Protein AF-A0A3C1B8T2-F1 (afdb_monomer_lite)

pLDDT: mean 84.57, std 9.64, range [40.22, 97.19]

Structure (mmCIF, N/CA/C/O backbone):
data_AF-A0A3C1B8T2-F1
#
_entry.id   AF-A0A3C1B8T2-F1
#
loop_
_atom_site.group_PDB
_atom_site.id
_atom_site.type_symbol
_atom_site.label_atom_id
_atom_site.label_alt_id
_atom_site.label_comp_id
_atom_site.label_asym_id
_atom_site.label_entity_id
_atom_site.label_seq_id
_atom_site.pdbx_PDB_ins_code
_atom_site.Cartn_x
_atom_site.Cartn_y
_atom_site.Cartn_z
_atom_site.occupancy
_atom_site.B_iso_or_equiv
_atom_site.auth_seq_id
_atom_site.auth_comp_id
_atom_site.auth_asym_id
_atom_site.auth_atom_id
_atom_site.pdbx_PDB_model_num
ATOM 1 N N . MET A 1 1 ? -3.813 0.424 -5.948 1.00 72.50 1 MET A N 1
ATOM 2 C CA . MET A 1 1 ? -4.641 0.139 -7.143 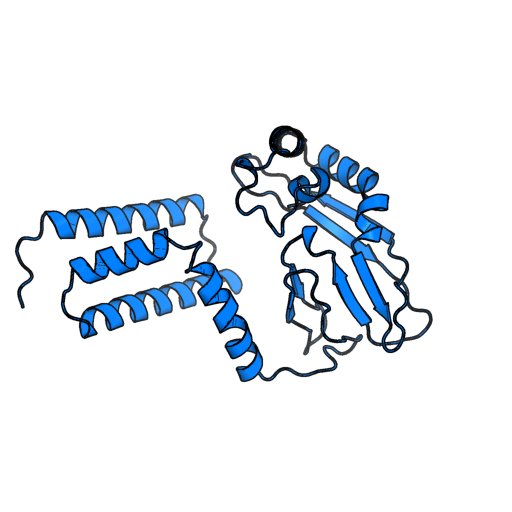1.00 72.50 1 MET A CA 1
ATOM 3 C C . MET A 1 1 ? -3.971 0.760 -8.343 1.00 72.50 1 MET A C 1
ATOM 5 O O . MET A 1 1 ? -3.485 1.875 -8.208 1.00 72.50 1 MET A O 1
ATOM 9 N N . ALA A 1 2 ? -3.903 0.065 -9.476 1.00 87.44 2 ALA A N 1
ATOM 10 C CA . ALA A 1 2 ? -3.283 0.639 -10.672 1.00 87.44 2 ALA A CA 1
ATOM 11 C C . ALA A 1 2 ? -4.172 1.736 -11.279 1.00 87.44 2 ALA A C 1
ATOM 13 O O . ALA A 1 2 ? -3.673 2.743 -11.754 1.00 87.44 2 ALA A O 1
ATOM 14 N N . GLU A 1 3 ? -5.487 1.576 -11.188 1.00 93.12 3 GLU A N 1
ATOM 15 C CA . GLU A 1 3 ? -6.507 2.447 -11.765 1.00 93.12 3 GLU A CA 1
ATOM 16 C C . GLU A 1 3 ? -6.396 3.884 -11.266 1.00 93.12 3 GLU A C 1
ATOM 18 O O . GLU A 1 3 ? -6.395 4.799 -12.075 1.00 93.12 3 GLU A O 1
ATOM 23 N N . ALA A 1 4 ? -6.231 4.092 -9.956 1.00 92.12 4 ALA A N 1
ATOM 24 C CA . ALA A 1 4 ? -6.080 5.435 -9.397 1.00 92.12 4 ALA A CA 1
ATOM 25 C C . ALA A 1 4 ? -4.794 6.123 -9.883 1.00 92.12 4 ALA A C 1
ATOM 27 O O . ALA A 1 4 ? -4.812 7.301 -10.225 1.00 92.12 4 ALA A O 1
ATOM 28 N N . VAL A 1 5 ? -3.698 5.363 -9.990 1.00 92.69 5 VAL A N 1
ATOM 29 C CA . VAL A 1 5 ? -2.422 5.863 -10.522 1.00 92.69 5 VAL A CA 1
ATOM 30 C C . VAL A 1 5 ? -2.547 6.218 -12.005 1.00 92.69 5 VAL A C 1
ATOM 32 O O . VAL A 1 5 ? -2.060 7.264 -12.422 1.00 92.69 5 VAL A O 1
ATOM 35 N N . LEU A 1 6 ? -3.223 5.378 -12.795 1.00 93.94 6 LEU A N 1
ATOM 36 C CA . LEU A 1 6 ? -3.462 5.606 -14.225 1.00 93.94 6 LEU A CA 1
ATOM 37 C C . LEU A 1 6 ? -4.440 6.760 -14.479 1.00 93.94 6 LEU A C 1
ATOM 39 O O . LEU A 1 6 ? -4.281 7.480 -15.458 1.00 93.94 6 LEU A O 1
ATOM 43 N N . ALA A 1 7 ? -5.429 6.945 -13.603 1.00 94.38 7 ALA A N 1
ATOM 44 C CA . ALA A 1 7 ? -6.332 8.092 -13.621 1.00 94.38 7 ALA A CA 1
ATOM 45 C C . ALA A 1 7 ? -5.640 9.392 -13.177 1.00 94.38 7 ALA A C 1
ATOM 47 O O . ALA A 1 7 ? -6.241 10.464 -13.287 1.00 94.38 7 ALA A O 1
ATOM 48 N N . GLU A 1 8 ? -4.389 9.305 -12.708 1.00 92.81 8 GLU A N 1
ATOM 49 C CA . GLU A 1 8 ? -3.603 10.416 -12.167 1.00 92.81 8 GLU A CA 1
ATOM 50 C C . GLU A 1 8 ? -4.306 11.083 -10.976 1.00 92.81 8 GLU A C 1
ATOM 52 O O . GLU A 1 8 ? -4.333 12.304 -10.846 1.00 92.81 8 GLU A O 1
ATOM 57 N N . ILE A 1 9 ? -4.925 10.268 -10.119 1.00 92.62 9 ILE A N 1
ATOM 58 C CA . ILE A 1 9 ? -5.473 10.721 -8.841 1.00 92.62 9 ILE A CA 1
ATOM 59 C C . ILE A 1 9 ? -4.311 10.921 -7.870 1.00 92.62 9 ILE A C 1
ATOM 61 O O . ILE A 1 9 ? -3.505 10.008 -7.686 1.00 92.62 9 ILE A O 1
ATOM 65 N N . ASP A 1 10 ? -4.255 12.086 -7.226 1.00 91.50 10 ASP A N 1
ATOM 66 C CA . ASP A 1 10 ? -3.332 12.332 -6.121 1.00 91.50 10 ASP A CA 1
ATOM 67 C C . ASP A 1 10 ? -3.790 11.551 -4.881 1.00 91.50 10 ASP A C 1
ATOM 69 O O . ASP A 1 10 ? -4.781 11.890 -4.224 1.00 91.50 10 ASP A O 1
ATOM 73 N N . LEU A 1 11 ? -3.069 10.473 -4.579 1.00 89.38 11 LEU A N 1
ATOM 74 C CA . LEU A 1 11 ? -3.344 9.570 -3.465 1.00 89.38 11 LEU A CA 1
ATOM 75 C C . LEU A 1 11 ? -2.782 10.070 -2.126 1.00 89.38 11 LEU A C 1
ATOM 77 O O . LEU A 1 11 ? -3.005 9.416 -1.106 1.00 89.38 11 LEU A O 1
ATOM 81 N N . SER A 1 12 ? -2.071 11.201 -2.107 1.00 86.19 12 SER A N 1
ATOM 82 C CA . SER A 1 12 ? -1.690 11.871 -0.859 1.00 86.19 12 SER A CA 1
ATOM 83 C C . SER A 1 12 ? -2.862 12.657 -0.262 1.00 86.19 12 SER A C 1
ATOM 85 O O . SER A 1 12 ? -3.039 12.679 0.956 1.00 86.19 12 SER A O 1
ATOM 87 N N . GLU A 1 13 ? -3.725 13.217 -1.115 1.00 83.88 13 GLU A N 1
ATOM 88 C CA . GLU A 1 13 ? -4.881 14.021 -0.701 1.00 83.88 13 GLU A CA 1
ATOM 89 C C . GLU A 1 13 ? -6.209 13.248 -0.782 1.00 83.88 13 GLU A C 1
ATOM 91 O O . GLU A 1 13 ? -7.140 13.505 -0.014 1.00 83.88 13 GLU A O 1
ATOM 96 N N . THR A 1 14 ? -6.308 12.261 -1.678 1.00 82.38 14 THR A N 1
ATOM 97 C CA . THR A 1 14 ? -7.557 11.528 -1.930 1.00 82.38 14 THR A CA 1
ATOM 98 C C . THR A 1 14 ? -7.666 10.285 -1.048 1.00 82.38 14 THR A C 1
ATOM 100 O O . THR A 1 14 ? -6.908 9.330 -1.204 1.00 82.38 14 THR A O 1
ATOM 103 N N . THR A 1 15 ? -8.650 10.263 -0.140 1.00 77.19 15 THR A N 1
ATOM 104 C CA . THR A 1 15 ? -8.943 9.078 0.696 1.00 77.19 15 THR A CA 1
ATOM 105 C C . THR A 1 15 ? -10.024 8.181 0.084 1.00 77.19 15 THR A C 1
ATOM 107 O O . THR A 1 15 ? -9.921 6.961 0.196 1.00 77.19 15 THR A O 1
ATOM 110 N N . ASP A 1 16 ? -11.017 8.762 -0.598 1.00 83.19 16 ASP A N 1
ATOM 111 C CA . ASP A 1 16 ? -12.030 8.033 -1.366 1.00 83.19 16 ASP A CA 1
ATOM 112 C C . ASP A 1 16 ? -11.940 8.424 -2.847 1.00 83.19 16 ASP A C 1
ATOM 114 O O . ASP A 1 16 ? -12.125 9.582 -3.221 1.00 83.19 16 ASP A O 1
ATOM 118 N N . THR A 1 17 ? -11.649 7.448 -3.709 1.00 82.94 17 THR A N 1
ATOM 119 C CA . THR A 1 17 ? -11.556 7.662 -5.159 1.00 82.94 17 THR A CA 1
ATOM 120 C C . THR A 1 17 ? -12.881 8.093 -5.786 1.00 82.94 17 THR A C 1
ATOM 122 O O . THR A 1 17 ? -12.856 8.733 -6.835 1.00 82.94 17 THR A O 1
ATOM 125 N N . ASN A 1 18 ? -14.019 7.799 -5.146 1.00 84.62 18 ASN A N 1
ATOM 126 C CA . ASN A 1 18 ? -15.344 8.214 -5.610 1.00 84.62 18 ASN A CA 1
ATOM 127 C C . ASN A 1 18 ? -15.567 9.730 -5.485 1.00 84.62 18 ASN A C 1
ATOM 129 O O . ASN A 1 18 ? -16.387 10.294 -6.206 1.00 84.62 18 ASN A O 1
ATOM 133 N N . GLU A 1 19 ? -14.835 10.399 -4.591 1.00 86.75 19 GLU A N 1
ATOM 134 C CA . GLU A 1 19 ? -14.911 11.852 -4.388 1.00 86.75 19 GLU A CA 1
ATOM 135 C C . GLU A 1 19 ? -13.918 12.623 -5.275 1.00 86.75 19 GLU A C 1
ATOM 137 O O . GLU A 1 19 ? -13.890 13.855 -5.278 1.00 86.75 19 GLU A O 1
ATOM 142 N N . SER A 1 20 ? -13.093 11.912 -6.049 1.00 89.75 20 SER A N 1
ATOM 143 C CA . SER A 1 20 ? -12.084 12.527 -6.904 1.00 89.75 20 SER A CA 1
ATOM 144 C C . SER A 1 20 ? -12.704 13.244 -8.105 1.00 89.75 20 SER A C 1
ATOM 146 O O . SER A 1 20 ? -13.594 12.727 -8.777 1.00 89.75 20 SER A O 1
ATOM 148 N N . ALA A 1 21 ? -12.117 14.378 -8.499 1.00 90.94 21 ALA A N 1
ATOM 149 C CA . ALA A 1 21 ? -12.427 15.039 -9.771 1.00 90.94 21 ALA A CA 1
ATOM 150 C C . ALA A 1 21 ? -12.162 14.149 -11.008 1.00 90.94 21 ALA A C 1
ATOM 152 O O . ALA A 1 21 ? -12.606 14.469 -12.109 1.00 90.94 21 ALA A O 1
ATOM 153 N N . ARG A 1 22 ? -11.426 13.042 -10.840 1.00 92.56 22 ARG A N 1
ATOM 154 C CA . ARG A 1 22 ? -11.072 12.079 -11.893 1.00 92.56 22 ARG A CA 1
ATOM 155 C C . ARG A 1 22 ? -11.856 10.764 -11.778 1.00 92.56 22 ARG A C 1
ATOM 157 O O . ARG A 1 22 ? -11.472 9.785 -12.416 1.00 92.56 22 ARG A O 1
ATOM 164 N N . VAL A 1 23 ? -12.950 10.740 -11.006 1.00 92.88 23 VAL A N 1
ATOM 165 C CA . VAL A 1 23 ? -13.784 9.542 -10.792 1.00 92.88 23 VAL A CA 1
ATOM 166 C C . VAL A 1 23 ? -14.260 8.912 -12.105 1.00 92.88 23 VAL A C 1
ATOM 168 O O . VAL A 1 23 ? -14.162 7.704 -12.267 1.00 92.88 23 VAL A O 1
ATOM 171 N N . GLU A 1 24 ? -14.641 9.712 -13.108 1.00 93.81 24 GLU A N 1
ATOM 172 C CA . GLU A 1 24 ? -15.078 9.181 -14.410 1.00 93.81 24 GLU A CA 1
ATOM 173 C C . GLU A 1 24 ? -13.977 8.393 -15.142 1.00 93.81 24 GLU A C 1
ATOM 175 O O . GLU A 1 24 ? -14.258 7.407 -15.823 1.00 93.81 24 GLU A O 1
ATOM 180 N N . GLU A 1 25 ? -12.713 8.817 -15.030 1.00 94.31 25 GLU A N 1
ATOM 181 C CA . GLU A 1 25 ? -11.579 8.083 -15.606 1.00 94.31 25 GLU A CA 1
ATOM 182 C C . GLU A 1 25 ? -11.246 6.844 -14.772 1.00 94.31 25 GLU A C 1
ATOM 184 O O . GLU A 1 25 ? -11.005 5.761 -15.304 1.00 94.31 25 GLU A O 1
ATOM 189 N N . TYR A 1 26 ? -11.298 6.975 -13.451 1.00 92.81 26 TYR A N 1
ATOM 190 C CA . TYR A 1 26 ? -11.111 5.854 -12.542 1.00 92.81 26 TYR A CA 1
ATOM 191 C C . TYR A 1 26 ? -12.128 4.725 -12.784 1.00 92.81 26 TYR A C 1
ATOM 193 O O . TYR A 1 26 ? -11.731 3.567 -12.941 1.00 92.81 26 TYR A O 1
ATOM 201 N N . ASP A 1 27 ? -13.413 5.055 -12.911 1.00 92.25 27 ASP A N 1
ATOM 202 C CA . ASP A 1 27 ? -14.489 4.096 -13.176 1.00 92.25 27 ASP A CA 1
ATOM 203 C C . ASP A 1 27 ? -14.356 3.464 -14.563 1.00 92.25 27 ASP A C 1
ATOM 205 O O . ASP A 1 27 ? -14.525 2.251 -14.727 1.00 92.25 27 ASP A O 1
ATOM 209 N N . ARG A 1 28 ? -13.963 4.255 -15.569 1.00 94.12 28 ARG A N 1
ATOM 210 C CA . ARG A 1 28 ? -13.663 3.744 -16.912 1.00 94.12 28 ARG A CA 1
ATOM 211 C C . ARG A 1 28 ? -12.549 2.699 -16.869 1.00 94.12 28 ARG A C 1
ATOM 213 O O . ARG A 1 28 ? -12.674 1.649 -17.498 1.00 94.12 28 ARG A O 1
ATOM 220 N N . LEU A 1 29 ? -11.474 2.965 -16.124 1.00 93.62 29 LEU A N 1
ATOM 221 C CA . LEU A 1 29 ? -10.360 2.034 -15.941 1.00 93.62 29 LEU A CA 1
ATOM 222 C C . LEU A 1 29 ? -10.783 0.788 -15.157 1.00 93.62 29 LEU A C 1
ATOM 224 O O . LEU A 1 29 ? -10.339 -0.314 -15.492 1.00 93.62 29 LEU A O 1
ATOM 228 N N . ARG A 1 30 ? -11.658 0.925 -14.155 1.00 91.25 30 ARG A N 1
ATOM 229 C CA . ARG A 1 30 ? -12.228 -0.215 -13.422 1.00 91.25 30 ARG A CA 1
ATOM 230 C C . ARG A 1 30 ? -13.074 -1.128 -14.293 1.00 91.25 30 ARG A C 1
ATOM 232 O O . ARG A 1 30 ? -12.955 -2.344 -14.161 1.00 91.25 30 ARG A O 1
ATOM 239 N N . ALA A 1 31 ? -13.842 -0.562 -15.218 1.00 91.56 31 ALA A N 1
ATOM 240 C CA . ALA A 1 31 ? -14.669 -1.322 -16.149 1.00 91.56 31 ALA A CA 1
ATOM 241 C C . ALA A 1 31 ? -13.856 -2.127 -17.185 1.00 91.56 31 ALA A C 1
ATOM 243 O O . ALA A 1 31 ? -14.405 -3.014 -17.839 1.00 91.56 31 ALA A O 1
ATOM 244 N N . LEU A 1 32 ? -12.557 -1.842 -17.357 1.00 93.25 32 LEU A N 1
ATOM 245 C CA . LEU A 1 32 ? -11.702 -2.594 -18.279 1.00 93.25 32 LEU A CA 1
ATOM 246 C C . LEU A 1 32 ? -11.516 -4.041 -17.828 1.00 93.25 32 LEU A C 1
ATOM 248 O O . LEU A 1 32 ? -11.344 -4.319 -16.644 1.00 93.25 32 LEU A O 1
ATOM 252 N N . GLU A 1 33 ? -11.402 -4.960 -18.784 1.00 93.56 33 GLU A N 1
ATOM 253 C CA . GLU A 1 33 ? -10.915 -6.309 -18.501 1.00 93.56 33 GLU A CA 1
ATOM 254 C C . GLU A 1 33 ? -9.456 -6.292 -18.019 1.00 93.56 33 GLU A C 1
ATOM 256 O O . GLU A 1 33 ? -8.671 -5.403 -18.363 1.00 93.56 33 GLU A O 1
ATOM 261 N N . ALA A 1 34 ? -9.058 -7.323 -17.268 1.00 93.62 34 ALA A N 1
ATOM 262 C CA . ALA A 1 34 ? -7.717 -7.427 -16.690 1.00 93.62 34 ALA A CA 1
ATOM 263 C C . ALA A 1 34 ? -6.595 -7.266 -17.735 1.00 93.62 34 ALA A C 1
ATOM 265 O O . ALA A 1 34 ? -5.606 -6.575 -17.489 1.00 93.62 34 ALA A O 1
ATOM 266 N N . GLN A 1 35 ? -6.761 -7.854 -18.924 1.00 94.19 35 GLN A N 1
ATOM 267 C CA . GLN A 1 35 ? -5.770 -7.751 -19.996 1.00 94.19 35 GLN A CA 1
ATOM 268 C C . GLN A 1 35 ? -5.693 -6.337 -20.590 1.00 94.19 35 GLN A C 1
ATOM 270 O O . GLN A 1 35 ? -4.599 -5.856 -20.881 1.00 94.19 35 GLN A O 1
ATOM 275 N N . ALA A 1 36 ? -6.833 -5.658 -20.737 1.00 95.50 36 ALA A N 1
ATOM 276 C CA . ALA A 1 36 ? -6.884 -4.286 -21.235 1.00 95.50 36 ALA A CA 1
ATOM 277 C C . ALA A 1 36 ? -6.263 -3.304 -20.230 1.00 95.50 36 ALA A C 1
ATOM 279 O O . ALA A 1 36 ? -5.485 -2.436 -20.625 1.00 95.50 36 ALA A O 1
ATOM 280 N N . LEU A 1 37 ? -6.517 -3.490 -18.928 1.00 95.81 37 LEU A N 1
ATOM 281 C CA . LEU A 1 37 ? -5.848 -2.705 -17.891 1.00 95.81 37 LEU A CA 1
ATOM 282 C C . LEU A 1 37 ? -4.332 -2.961 -17.889 1.00 95.81 37 LEU A C 1
ATOM 284 O O . LEU A 1 37 ? -3.550 -2.020 -17.770 1.00 95.81 37 LEU A O 1
ATOM 288 N N . ALA A 1 38 ? -3.897 -4.215 -18.056 1.00 96.31 38 ALA A N 1
ATOM 289 C CA . ALA A 1 38 ? -2.474 -4.540 -18.126 1.00 96.31 38 ALA A CA 1
ATOM 290 C C . ALA A 1 38 ? -1.771 -3.818 -19.290 1.00 96.31 38 ALA A C 1
ATOM 292 O O . ALA A 1 38 ? -0.628 -3.388 -19.138 1.00 96.31 38 ALA A O 1
ATOM 293 N N . GLU A 1 39 ? -2.447 -3.663 -20.430 1.00 96.81 39 GLU A N 1
ATOM 294 C CA . GLU A 1 39 ? -1.935 -2.891 -21.564 1.00 96.81 39 GLU A CA 1
ATOM 295 C C . GLU A 1 39 ? -1.907 -1.389 -21.266 1.00 96.81 39 GLU A C 1
ATOM 297 O O . GLU A 1 39 ? -0.895 -0.735 -21.511 1.00 96.81 39 GLU A O 1
ATOM 302 N N . ALA A 1 40 ? -2.958 -0.850 -20.642 1.00 96.62 40 ALA A N 1
ATOM 303 C CA . ALA A 1 40 ? -2.989 0.549 -20.219 1.00 96.62 40 ALA A CA 1
ATOM 304 C C . ALA A 1 40 ? -1.814 0.891 -19.280 1.00 96.62 40 ALA A C 1
ATOM 306 O O . ALA A 1 40 ? -1.159 1.917 -19.451 1.00 96.62 40 ALA A O 1
ATOM 307 N N . VAL A 1 41 ? -1.467 -0.010 -18.352 1.00 97.00 41 VAL A N 1
ATOM 308 C CA . VAL A 1 41 ? -0.290 0.138 -17.476 1.00 97.00 41 VAL A CA 1
ATOM 309 C C . VAL A 1 41 ? 1.013 0.166 -18.283 1.00 97.00 41 VAL A C 1
ATOM 311 O O . VAL A 1 41 ? 1.904 0.956 -17.978 1.00 97.00 41 VAL A O 1
ATOM 314 N N . ARG A 1 42 ? 1.151 -0.677 -19.317 1.00 96.56 42 ARG A N 1
ATOM 315 C CA . ARG A 1 42 ? 2.349 -0.696 -20.179 1.00 96.56 42 ARG A CA 1
ATOM 316 C C . ARG A 1 42 ? 2.499 0.603 -20.960 1.00 96.56 42 ARG A C 1
ATOM 318 O O . ARG A 1 42 ? 3.613 1.107 -21.065 1.00 96.56 42 ARG A O 1
ATOM 325 N N . VAL A 1 43 ? 1.393 1.149 -21.461 1.00 96.94 43 VAL A N 1
ATOM 326 C CA . VAL A 1 43 ? 1.366 2.444 -22.154 1.00 96.94 43 VAL A CA 1
ATOM 327 C C . VAL A 1 43 ? 1.711 3.587 -21.197 1.00 96.94 43 VAL A C 1
ATOM 329 O O . VAL A 1 43 ? 2.455 4.486 -21.576 1.00 96.94 43 VAL A O 1
ATOM 332 N N . PHE A 1 44 ? 1.233 3.531 -19.951 1.00 96.19 44 PHE A N 1
ATOM 333 C CA . PHE A 1 44 ? 1.498 4.543 -18.924 1.00 96.19 44 PHE A CA 1
ATOM 334 C C . PHE A 1 44 ? 2.901 4.442 -18.294 1.00 96.19 44 PHE A C 1
ATOM 336 O O . PHE A 1 44 ? 3.380 5.390 -17.670 1.00 96.19 44 PHE A O 1
ATOM 343 N N . TRP A 1 45 ? 3.597 3.313 -18.469 1.00 96.19 45 TRP A N 1
ATOM 344 C CA . TRP A 1 45 ? 4.911 3.057 -17.870 1.00 96.19 45 TRP A CA 1
ATOM 345 C C . TRP A 1 45 ? 5.939 4.188 -18.038 1.00 96.19 45 TRP A C 1
ATOM 347 O O . TRP A 1 45 ? 6.609 4.497 -17.051 1.00 96.19 45 TRP A O 1
ATOM 357 N N . PRO A 1 46 ? 6.087 4.837 -19.213 1.00 95.56 46 PRO A N 1
ATOM 358 C CA . PRO A 1 46 ? 7.068 5.903 -19.381 1.00 95.56 46 PRO A CA 1
ATOM 359 C C . PRO A 1 46 ? 6.847 7.110 -18.466 1.00 95.56 46 PRO A C 1
ATOM 361 O O . PRO A 1 46 ? 7.828 7.761 -18.117 1.00 95.56 46 PRO A O 1
ATOM 364 N N . SER A 1 47 ? 5.599 7.377 -18.070 1.00 94.50 47 SER A N 1
ATOM 365 C CA . SER A 1 47 ? 5.244 8.408 -17.089 1.00 94.50 47 SER A CA 1
ATOM 366 C C . SER A 1 47 ? 5.390 7.893 -15.659 1.00 94.50 47 SER A C 1
ATOM 368 O O . SER A 1 47 ? 5.845 8.616 -14.783 1.00 94.50 47 SER A O 1
ATOM 370 N N . LEU A 1 48 ? 5.047 6.627 -15.401 1.00 94.38 48 LEU A N 1
ATOM 371 C CA . LEU A 1 48 ? 5.187 6.047 -14.063 1.00 94.38 48 LEU A CA 1
ATOM 372 C C . LEU A 1 48 ? 6.655 5.930 -13.634 1.00 94.38 48 LEU A C 1
ATOM 374 O O . LEU A 1 48 ? 6.979 6.224 -12.490 1.00 94.38 48 LEU A O 1
ATOM 378 N N . GLN A 1 49 ? 7.555 5.529 -14.535 1.00 94.56 49 GLN A N 1
ATOM 379 C CA . GLN A 1 49 ? 8.971 5.332 -14.202 1.00 94.56 49 GLN A CA 1
ATOM 380 C C . GLN A 1 49 ? 9.667 6.610 -13.714 1.00 94.56 49 GLN A C 1
ATOM 382 O O . GLN A 1 49 ? 10.653 6.501 -12.999 1.00 94.56 49 GLN A O 1
ATOM 387 N N . THR A 1 50 ? 9.188 7.805 -14.087 1.00 93.75 50 THR A N 1
ATOM 388 C CA . THR A 1 50 ? 9.794 9.073 -13.642 1.00 93.75 50 THR A CA 1
ATOM 389 C C . THR A 1 50 ? 9.436 9.421 -12.201 1.00 93.75 50 THR A C 1
ATOM 391 O O . THR A 1 50 ? 10.074 10.292 -11.627 1.00 93.75 50 THR A O 1
ATOM 394 N N . ARG A 1 51 ? 8.427 8.739 -11.647 1.00 94.44 51 ARG A N 1
ATOM 395 C CA . ARG A 1 51 ? 7.896 8.897 -10.286 1.00 94.44 51 ARG A CA 1
ATOM 396 C C . ARG A 1 51 ? 8.385 7.793 -9.345 1.00 94.44 51 ARG A C 1
ATOM 398 O O . ARG A 1 51 ? 7.939 7.692 -8.205 1.00 94.44 51 ARG A O 1
ATOM 405 N N . LEU A 1 52 ? 9.224 6.886 -9.854 1.00 95.19 52 LEU A N 1
ATOM 406 C CA . LEU A 1 52 ? 9.814 5.777 -9.115 1.00 95.19 52 LEU A CA 1
ATOM 407 C C . LEU A 1 52 ? 11.313 6.009 -9.013 1.00 95.19 52 LEU A C 1
ATOM 409 O O . LEU A 1 52 ? 12.006 6.067 -10.028 1.00 95.19 52 LEU A O 1
ATOM 413 N N . HIS A 1 53 ? 11.811 6.056 -7.788 1.00 94.62 53 HIS A N 1
ATOM 414 C CA . HIS A 1 53 ? 13.203 6.351 -7.522 1.00 94.62 53 HIS A CA 1
ATOM 415 C C . HIS A 1 53 ? 13.902 5.160 -6.887 1.00 94.62 53 HIS A C 1
ATOM 417 O O . HIS A 1 53 ? 13.451 4.585 -5.892 1.00 94.62 53 HIS A O 1
ATOM 423 N N . LEU A 1 54 ? 15.034 4.784 -7.469 1.00 94.62 54 LEU A N 1
ATOM 424 C CA . LEU A 1 54 ? 15.877 3.710 -6.969 1.00 94.62 54 LEU A CA 1
ATOM 425 C C . LEU A 1 54 ? 17.325 4.156 -7.108 1.00 94.62 54 LEU A C 1
ATOM 427 O O . LEU A 1 54 ? 17.838 4.245 -8.217 1.00 94.62 54 LEU A O 1
ATOM 431 N N . TRP A 1 55 ? 17.994 4.388 -5.985 1.00 92.94 55 TRP A N 1
ATOM 432 C CA . TRP A 1 55 ? 19.356 4.924 -5.959 1.00 92.94 55 TRP A CA 1
ATOM 433 C C . TRP A 1 55 ? 20.341 3.888 -5.442 1.00 92.94 55 TRP A C 1
ATOM 435 O O . TRP A 1 55 ? 20.053 3.221 -4.449 1.00 92.94 55 TRP A O 1
ATOM 445 N N . ALA A 1 56 ? 21.524 3.806 -6.047 1.00 91.44 56 ALA A N 1
ATOM 446 C CA . ALA A 1 56 ? 22.662 3.080 -5.488 1.00 91.44 56 ALA A CA 1
ATOM 447 C C . ALA A 1 56 ? 23.367 3.937 -4.428 1.00 91.44 56 ALA A C 1
ATOM 449 O O . ALA A 1 56 ? 23.834 5.013 -4.741 1.00 91.44 56 ALA A O 1
ATOM 450 N N . VAL A 1 57 ? 23.510 3.476 -3.190 1.00 84.56 57 VAL A N 1
ATOM 451 C CA . VAL A 1 57 ? 24.177 4.216 -2.103 1.00 84.56 57 VAL A CA 1
ATOM 452 C C . VAL A 1 57 ? 25.704 4.048 -2.206 1.00 84.56 57 VAL A C 1
ATOM 454 O O . VAL A 1 57 ? 26.158 2.910 -2.367 1.00 84.56 57 VAL A O 1
ATOM 457 N N . PRO A 1 58 ? 26.523 5.119 -2.077 1.00 79.12 58 PRO A N 1
ATOM 458 C CA . PRO A 1 58 ? 26.195 6.491 -1.648 1.00 79.12 58 PRO A CA 1
ATOM 459 C C . PRO A 1 58 ? 25.818 7.458 -2.781 1.00 79.12 58 PRO A C 1
ATOM 461 O O . PRO A 1 58 ? 25.662 8.653 -2.544 1.00 79.12 58 PRO A O 1
ATOM 464 N N . GLU A 1 59 ? 25.718 6.977 -4.013 1.00 76.06 59 GLU A N 1
ATOM 465 C CA . GLU A 1 59 ? 25.316 7.799 -5.146 1.00 76.06 59 GLU A CA 1
ATOM 466 C C . GLU A 1 59 ? 23.825 8.197 -5.027 1.00 76.06 59 GLU A C 1
ATOM 468 O O . GLU A 1 59 ? 23.001 7.552 -4.375 1.00 76.06 59 GLU A O 1
ATOM 473 N N . HIS A 1 60 ? 23.468 9.335 -5.618 1.00 70.75 60 HIS A N 1
ATOM 474 C CA . HIS A 1 60 ? 22.095 9.862 -5.602 1.00 70.75 60 HIS A CA 1
ATOM 475 C C . HIS A 1 60 ? 21.475 9.878 -7.003 1.00 70.75 60 HIS A C 1
ATOM 477 O O . HIS A 1 60 ? 20.484 10.563 -7.235 1.00 70.75 60 HIS A O 1
ATOM 483 N N . GLN A 1 61 ? 22.065 9.144 -7.949 1.00 82.12 61 GLN A N 1
ATOM 484 C CA . GLN A 1 61 ? 21.528 9.026 -9.298 1.00 82.12 61 GLN A CA 1
ATOM 485 C C . GLN A 1 61 ? 20.523 7.878 -9.372 1.00 82.12 61 GLN A C 1
ATOM 487 O O . GLN A 1 61 ? 20.781 6.787 -8.858 1.00 82.12 61 GLN A O 1
ATOM 492 N N . ASP A 1 62 ? 19.382 8.140 -10.007 1.00 86.38 62 ASP A N 1
ATOM 493 C CA . ASP A 1 62 ? 18.370 7.119 -10.253 1.00 86.38 62 ASP A CA 1
ATOM 494 C C . ASP A 1 62 ? 18.890 6.048 -11.212 1.00 86.38 62 ASP A C 1
ATOM 496 O O . ASP A 1 62 ? 19.441 6.328 -12.282 1.00 86.38 62 ASP A O 1
ATOM 500 N N . LEU A 1 63 ? 18.680 4.795 -10.824 1.00 91.56 63 LEU A N 1
ATOM 501 C CA . LEU A 1 63 ? 18.905 3.643 -11.675 1.00 91.56 63 LEU A CA 1
ATOM 502 C C . LEU A 1 63 ? 17.826 3.593 -12.749 1.00 91.56 63 LEU A C 1
ATOM 504 O O . LEU A 1 63 ? 16.641 3.779 -12.482 1.00 91.56 63 LEU A O 1
ATOM 508 N N . SER A 1 64 ? 18.225 3.258 -13.974 1.00 91.31 64 SER A N 1
ATOM 509 C CA . SER A 1 64 ? 17.261 3.034 -15.046 1.00 91.31 64 SER A CA 1
ATOM 510 C C . SER A 1 64 ? 16.398 1.809 -14.737 1.00 91.31 64 SER A C 1
ATOM 512 O O . SER A 1 64 ? 16.895 0.681 -14.647 1.00 91.31 64 SER A O 1
ATOM 514 N N . LEU A 1 65 ? 15.095 2.039 -14.593 1.00 95.25 65 LEU A N 1
ATOM 515 C CA . LEU A 1 65 ? 14.098 1.005 -14.353 1.00 95.25 65 LEU A CA 1
ATOM 516 C C . LEU A 1 65 ? 13.464 0.559 -15.671 1.00 95.25 65 LEU A C 1
ATOM 518 O O . LEU A 1 65 ? 13.162 1.363 -16.547 1.00 95.25 65 LEU A O 1
ATOM 522 N N . ARG A 1 66 ? 13.214 -0.743 -15.802 1.00 95.56 66 ARG A N 1
ATOM 523 C CA . ARG A 1 66 ? 12.461 -1.320 -16.920 1.00 95.56 66 ARG A CA 1
ATOM 524 C C . ARG A 1 66 ? 11.304 -2.164 -16.410 1.00 95.56 66 ARG A C 1
ATOM 526 O O . ARG A 1 66 ? 11.471 -2.975 -15.492 1.00 95.56 66 ARG A O 1
ATOM 533 N N . LEU A 1 67 ? 10.158 -2.029 -17.064 1.00 97.06 67 LEU A N 1
ATOM 534 C CA . LEU A 1 67 ? 9.004 -2.886 -16.837 1.00 97.06 67 LEU A CA 1
ATOM 535 C C . LEU A 1 67 ? 9.229 -4.240 -17.507 1.00 97.06 67 LEU A C 1
ATOM 537 O O . LEU A 1 67 ? 9.300 -4.343 -18.730 1.00 97.06 67 LEU A O 1
ATOM 541 N N . ALA A 1 68 ? 9.371 -5.285 -16.700 1.00 96.19 68 ALA A N 1
ATOM 542 C CA . ALA A 1 68 ? 9.583 -6.643 -17.181 1.00 96.19 68 ALA A CA 1
ATOM 543 C C . ALA A 1 68 ? 8.262 -7.398 -17.378 1.00 96.19 68 ALA A C 1
ATOM 545 O O . ALA A 1 68 ? 8.155 -8.206 -18.297 1.00 96.19 68 ALA A O 1
ATOM 546 N N . GLU A 1 69 ? 7.267 -7.168 -16.520 1.00 96.75 69 GLU A N 1
ATOM 547 C CA . GLU A 1 69 ? 5.948 -7.797 -16.627 1.00 96.75 69 GLU A CA 1
ATOM 548 C C . GLU A 1 69 ? 4.870 -6.966 -15.942 1.00 96.75 69 GLU A C 1
ATOM 550 O O . GLU A 1 69 ? 5.127 -6.303 -14.940 1.00 96.75 69 GLU A O 1
ATOM 555 N N . VAL A 1 70 ? 3.659 -7.060 -16.486 1.00 97.19 70 VAL A N 1
ATOM 556 C CA . VAL A 1 70 ? 2.425 -6.580 -15.870 1.00 97.19 70 VAL A CA 1
ATOM 557 C C . VAL A 1 70 ? 1.445 -7.734 -15.872 1.00 97.19 70 VAL A C 1
ATOM 559 O O . VAL A 1 70 ? 1.192 -8.319 -16.929 1.00 97.19 70 VAL A O 1
ATOM 562 N N . ARG A 1 71 ? 0.888 -8.030 -14.703 1.00 96.00 71 ARG A N 1
ATOM 563 C CA . ARG A 1 71 ? -0.182 -8.999 -14.519 1.00 96.00 71 ARG A CA 1
ATOM 564 C C . ARG A 1 71 ? -1.283 -8.363 -13.687 1.00 96.00 71 ARG A C 1
ATOM 566 O O . ARG A 1 71 ? -1.039 -7.947 -12.561 1.00 96.00 71 ARG A O 1
ATOM 573 N N . VAL A 1 72 ? -2.493 -8.334 -14.222 1.00 94.81 72 VAL A N 1
ATOM 574 C CA . VAL A 1 72 ? -3.689 -7.921 -13.483 1.00 94.81 72 VAL A CA 1
ATOM 575 C C . VAL A 1 72 ? -4.462 -9.180 -13.118 1.00 94.81 72 VAL A C 1
ATOM 577 O O . VAL A 1 72 ? -4.697 -10.040 -13.968 1.00 94.81 72 VAL A O 1
ATOM 580 N N . ILE A 1 73 ? -4.803 -9.320 -11.842 1.00 90.94 73 ILE A N 1
ATOM 581 C CA . ILE A 1 73 ? -5.674 -10.384 -11.351 1.00 90.94 73 ILE A CA 1
ATOM 582 C C . ILE A 1 73 ? -7.104 -9.873 -11.519 1.00 90.94 73 ILE A C 1
ATOM 584 O O . ILE A 1 73 ? -7.439 -8.817 -10.989 1.00 90.94 73 ILE A O 1
ATOM 588 N N . GLY A 1 74 ? -7.908 -10.578 -12.318 1.00 86.44 74 GLY A N 1
ATOM 589 C CA . GLY A 1 74 ? -9.310 -10.223 -12.526 1.00 86.44 74 GLY A CA 1
ATOM 590 C C . GLY A 1 74 ? -10.113 -10.318 -11.230 1.00 86.44 74 GLY A C 1
ATOM 591 O O . GLY A 1 74 ? -9.798 -11.134 -10.368 1.00 86.44 74 GLY A O 1
ATOM 592 N N . GLU A 1 75 ? -11.142 -9.487 -11.129 1.00 87.06 75 GLU A N 1
ATOM 593 C CA . GLU A 1 75 ? -12.113 -9.480 -10.040 1.00 87.06 75 GLU A CA 1
ATOM 594 C C . GLU A 1 75 ? -13.502 -9.366 -10.675 1.00 87.06 75 GLU A C 1
ATOM 596 O O . GLU A 1 75 ? -13.708 -8.520 -11.549 1.00 87.06 75 GLU A O 1
ATOM 601 N N . GLU A 1 76 ? -14.416 -10.260 -10.299 1.00 79.56 76 GLU A N 1
ATOM 602 C CA . GLU A 1 76 ? -15.771 -10.300 -10.863 1.00 79.56 76 GLU A CA 1
ATOM 603 C C . GLU A 1 76 ? -16.656 -9.228 -10.225 1.00 79.56 76 GLU A C 1
ATOM 605 O O . GLU A 1 76 ? -17.519 -8.655 -10.894 1.00 79.56 76 GLU A O 1
ATOM 610 N N . ASN A 1 77 ? -16.423 -8.929 -8.943 1.00 82.06 77 ASN A N 1
ATOM 611 C CA . ASN A 1 77 ? -17.144 -7.886 -8.236 1.00 82.06 77 ASN A CA 1
ATOM 612 C C . ASN A 1 77 ? -16.434 -6.530 -8.375 1.00 82.06 77 ASN A C 1
ATOM 614 O O . ASN A 1 77 ? -15.419 -6.278 -7.731 1.00 82.06 77 ASN A O 1
ATOM 618 N N . GLN A 1 78 ? -17.006 -5.623 -9.166 1.00 75.19 78 GLN A N 1
ATOM 619 C CA . GLN A 1 78 ? -16.430 -4.295 -9.422 1.00 75.19 78 GLN A CA 1
ATOM 620 C C . GLN A 1 78 ? -16.404 -3.372 -8.191 1.00 75.19 78 GLN A C 1
ATOM 622 O O . GLN A 1 78 ? -15.666 -2.382 -8.187 1.00 75.19 78 GLN A O 1
ATOM 627 N N . ASP A 1 79 ? -17.145 -3.718 -7.136 1.00 77.31 79 ASP A N 1
ATOM 628 C CA . ASP A 1 79 ? -17.087 -3.021 -5.850 1.00 77.31 79 ASP A CA 1
ATOM 629 C C . ASP A 1 79 ? -15.791 -3.350 -5.088 1.00 77.31 79 ASP A C 1
ATOM 631 O O . ASP A 1 79 ? -15.355 -2.583 -4.226 1.00 77.31 79 ASP A O 1
ATOM 635 N N . LEU A 1 80 ? -15.139 -4.473 -5.416 1.00 81.19 80 LEU A N 1
ATOM 636 C CA . LEU A 1 80 ? -13.921 -4.923 -4.756 1.00 81.19 80 LEU A CA 1
ATOM 637 C C . LEU A 1 80 ? -12.643 -4.420 -5.449 1.00 81.19 80 LEU A C 1
ATOM 639 O O . LEU A 1 80 ? -12.573 -4.268 -6.672 1.00 81.19 80 LEU A O 1
ATOM 643 N N . PRO A 1 81 ? -11.577 -4.177 -4.667 1.00 81.56 81 PRO A N 1
ATOM 644 C CA . PRO A 1 81 ? -10.267 -3.852 -5.203 1.00 81.56 81 PRO A CA 1
ATOM 645 C C . PRO A 1 81 ? -9.657 -5.049 -5.942 1.00 81.56 81 PRO A C 1
ATOM 647 O O . PRO A 1 81 ? -9.455 -6.107 -5.351 1.00 81.56 81 PRO A O 1
ATOM 650 N N . ARG A 1 82 ? -9.240 -4.863 -7.197 1.00 89.19 82 ARG A N 1
ATOM 651 C CA . ARG A 1 82 ? -8.444 -5.872 -7.912 1.00 89.19 82 ARG A CA 1
ATOM 652 C C . ARG A 1 82 ? -6.941 -5.633 -7.790 1.00 89.19 82 ARG A C 1
ATOM 654 O O . ARG A 1 82 ? -6.465 -4.497 -7.709 1.00 89.19 82 ARG A O 1
ATOM 661 N N . PHE A 1 83 ? -6.165 -6.715 -7.807 1.00 90.94 83 PHE A N 1
ATOM 662 C CA . PHE A 1 83 ? -4.709 -6.649 -7.671 1.00 90.94 83 PHE A CA 1
ATOM 663 C C . PHE A 1 83 ? -4.007 -6.497 -9.023 1.00 90.94 83 PHE A C 1
ATOM 665 O O . PHE A 1 83 ? -4.252 -7.249 -9.964 1.00 90.94 83 PHE A O 1
ATOM 672 N N . SER A 1 84 ? -3.055 -5.565 -9.086 1.00 94.31 84 SER A N 1
ATOM 673 C CA . SER A 1 84 ? -2.131 -5.400 -10.212 1.00 94.31 84 SER A CA 1
ATOM 674 C C . SER A 1 84 ? -0.700 -5.638 -9.744 1.00 94.31 84 SER A C 1
ATOM 676 O O . SER A 1 84 ? -0.238 -5.008 -8.796 1.00 94.31 84 SER A O 1
ATOM 678 N N . ILE A 1 85 ? -0.003 -6.555 -10.408 1.00 95.12 85 ILE A N 1
ATOM 679 C CA . ILE A 1 85 ? 1.367 -6.961 -10.104 1.00 95.12 85 ILE A CA 1
ATOM 680 C C . ILE A 1 85 ? 2.266 -6.486 -11.240 1.00 95.12 85 ILE A C 1
ATOM 682 O O . ILE A 1 85 ? 2.142 -6.936 -12.381 1.00 95.12 85 ILE A O 1
ATOM 686 N N . LEU A 1 86 ? 3.190 -5.586 -10.919 1.00 95.88 86 LEU A N 1
ATOM 687 C CA . LEU A 1 86 ? 4.202 -5.093 -11.844 1.00 95.88 86 LEU A CA 1
ATOM 688 C C . LEU A 1 86 ? 5.558 -5.655 -11.420 1.00 95.88 86 LEU A C 1
ATOM 690 O O . LEU A 1 86 ? 5.987 -5.462 -10.282 1.00 95.88 86 LEU A O 1
ATOM 694 N N . ARG A 1 87 ? 6.262 -6.329 -12.335 1.00 96.31 87 ARG A N 1
ATOM 695 C CA . ARG A 1 87 ? 7.677 -6.661 -12.140 1.00 96.31 87 ARG A CA 1
ATOM 696 C C . ARG A 1 87 ? 8.521 -5.591 -12.805 1.00 96.31 87 ARG A C 1
ATOM 698 O O . ARG A 1 87 ? 8.615 -5.540 -14.031 1.00 96.31 87 ARG A O 1
ATOM 705 N N . ILE A 1 88 ? 9.177 -4.789 -11.983 1.00 96.31 88 ILE A N 1
ATOM 706 C CA . ILE A 1 88 ? 10.105 -3.745 -12.403 1.00 96.31 88 ILE A CA 1
ATOM 707 C C . ILE A 1 88 ? 11.517 -4.223 -12.078 1.00 96.31 88 ILE A C 1
ATOM 709 O O . ILE A 1 88 ? 11.749 -4.845 -11.043 1.00 96.31 88 ILE A O 1
ATOM 713 N N . THR A 1 89 ? 12.459 -3.984 -12.982 1.00 94.94 89 THR A N 1
ATOM 714 C CA . THR A 1 89 ? 13.856 -4.386 -12.791 1.00 94.94 89 THR A CA 1
ATOM 715 C C . THR A 1 89 ? 14.783 -3.210 -13.060 1.00 94.94 89 THR A C 1
ATOM 717 O O . THR A 1 89 ? 14.562 -2.462 -14.005 1.00 94.94 89 THR A O 1
ATOM 720 N N . GLY A 1 90 ? 15.820 -3.071 -12.241 1.00 92.00 90 GLY A N 1
ATOM 721 C CA . GLY A 1 90 ? 16.948 -2.167 -12.459 1.00 92.00 90 GLY A CA 1
ATOM 722 C C . GLY A 1 90 ? 18.247 -2.968 -12.483 1.00 92.00 90 GLY A C 1
ATOM 723 O O . GLY A 1 90 ? 18.263 -4.148 -12.124 1.00 92.00 90 GLY A O 1
ATOM 724 N N . SER A 1 91 ? 19.338 -2.369 -12.946 1.00 89.81 91 SER A N 1
ATOM 725 C CA . SER A 1 91 ? 20.658 -3.010 -12.957 1.00 89.81 91 SER A CA 1
ATOM 726 C C . SER A 1 91 ? 21.691 -2.106 -12.306 1.00 89.81 91 SER A C 1
ATOM 728 O O . SER A 1 91 ? 21.669 -0.895 -12.494 1.00 89.81 91 SER A O 1
ATOM 730 N N . LEU A 1 92 ? 22.589 -2.721 -11.542 1.00 88.69 92 LEU A N 1
ATOM 731 C CA . LEU A 1 92 ? 23.708 -2.063 -10.881 1.00 88.69 92 LEU A CA 1
ATOM 732 C C . LEU A 1 92 ? 24.996 -2.380 -11.642 1.00 88.69 92 LEU A C 1
ATOM 734 O O . LEU A 1 92 ? 25.204 -3.525 -12.044 1.00 88.69 92 LEU A O 1
ATOM 738 N N . ALA A 1 93 ? 25.869 -1.387 -11.812 1.00 86.81 93 ALA A N 1
ATOM 739 C CA . ALA A 1 93 ? 27.184 -1.599 -12.421 1.00 86.81 93 ALA A CA 1
ATOM 740 C C . ALA A 1 93 ? 28.115 -2.426 -11.514 1.00 86.81 93 ALA A C 1
ATOM 742 O O . ALA A 1 93 ? 28.925 -3.215 -11.997 1.00 86.81 93 ALA A O 1
ATOM 743 N N . SER A 1 94 ? 27.979 -2.268 -10.197 1.00 85.81 94 SER A N 1
ATOM 744 C CA . SER A 1 94 ? 28.702 -3.018 -9.171 1.00 85.81 94 SER A CA 1
ATOM 745 C C . SER A 1 94 ? 27.776 -3.313 -7.982 1.00 85.81 94 SER A C 1
ATOM 747 O O . SER A 1 94 ? 26.803 -2.587 -7.775 1.00 85.81 94 SER A O 1
ATOM 749 N N . PRO A 1 95 ? 28.023 -4.378 -7.196 1.00 87.81 95 PRO A N 1
ATOM 750 C CA . PRO A 1 95 ? 27.217 -4.665 -6.013 1.00 87.81 95 PRO A CA 1
ATOM 751 C C . PRO A 1 95 ? 27.283 -3.515 -5.001 1.00 87.81 95 PRO A C 1
ATOM 753 O O . PRO A 1 95 ? 28.333 -3.250 -4.418 1.00 87.81 95 PRO A O 1
ATOM 756 N N . SER A 1 96 ? 26.150 -2.859 -4.773 1.00 90.56 96 SER A N 1
ATOM 757 C CA . SER A 1 96 ? 25.992 -1.771 -3.810 1.00 90.56 96 SER A CA 1
ATOM 758 C C . SER A 1 96 ? 24.667 -1.909 -3.062 1.00 90.56 96 SER A C 1
ATOM 760 O O . SER A 1 96 ? 23.818 -2.740 -3.399 1.00 90.56 96 SER A O 1
ATOM 762 N N . ALA A 1 97 ? 24.512 -1.132 -1.993 1.00 92.81 97 ALA A N 1
ATOM 763 C CA . ALA A 1 97 ? 23.214 -0.989 -1.354 1.00 92.81 97 ALA A CA 1
ATOM 764 C C . ALA A 1 97 ? 22.328 -0.052 -2.174 1.00 92.81 97 ALA A C 1
ATOM 766 O O . ALA A 1 97 ? 22.828 0.808 -2.894 1.00 92.81 97 ALA A O 1
ATOM 767 N N . VAL A 1 98 ? 21.017 -0.202 -2.042 1.00 94.19 98 VAL A N 1
ATOM 768 C CA . VAL A 1 98 ? 20.024 0.619 -2.722 1.00 94.19 98 VAL A CA 1
ATOM 769 C C . VAL A 1 98 ? 19.014 1.188 -1.738 1.00 94.19 98 VAL A C 1
ATOM 771 O O . VAL A 1 98 ? 18.708 0.564 -0.723 1.00 94.19 98 VAL A O 1
ATOM 774 N N . SER A 1 99 ? 18.481 2.360 -2.055 1.00 94.62 99 SER A N 1
ATOM 775 C CA . SER A 1 99 ? 17.293 2.920 -1.406 1.00 94.62 99 SER A CA 1
ATOM 776 C C . SER A 1 99 ? 16.202 3.107 -2.445 1.00 94.62 99 SER A C 1
ATOM 778 O O . SER A 1 99 ? 16.507 3.403 -3.600 1.00 94.62 99 SER A O 1
ATOM 780 N N . PHE A 1 100 ? 14.951 2.990 -2.020 1.00 94.94 100 PHE A N 1
ATOM 781 C CA . PHE A 1 100 ? 13.781 3.174 -2.865 1.00 94.94 100 PHE A CA 1
ATOM 782 C C . PHE A 1 100 ? 12.909 4.319 -2.341 1.00 94.94 100 PHE A C 1
ATOM 784 O O . PHE A 1 100 ? 12.814 4.524 -1.130 1.00 94.94 100 PHE A O 1
ATOM 791 N N . ALA A 1 101 ? 12.264 5.044 -3.245 1.00 94.88 101 ALA A N 1
ATOM 792 C CA . ALA A 1 101 ? 11.133 5.914 -2.954 1.00 94.88 101 ALA A CA 1
ATOM 793 C C . ALA A 1 101 ? 10.211 5.970 -4.175 1.00 94.88 101 ALA A C 1
ATOM 795 O O . ALA A 1 101 ? 10.589 5.579 -5.281 1.00 94.88 101 ALA A O 1
ATOM 796 N N . TRP A 1 102 ? 9.020 6.511 -3.986 1.00 95.06 102 TRP A N 1
ATOM 797 C CA . TRP A 1 102 ? 8.173 6.948 -5.087 1.00 95.06 102 TRP A CA 1
ATOM 798 C C . TRP A 1 102 ? 7.571 8.314 -4.757 1.00 95.06 102 TRP A C 1
ATOM 800 O O . TRP A 1 102 ? 7.638 8.731 -3.601 1.00 95.06 102 TRP A O 1
ATOM 810 N N . ASP A 1 103 ? 7.035 9.026 -5.741 1.00 95.06 103 ASP A N 1
ATOM 811 C CA . ASP A 1 103 ? 6.443 10.348 -5.507 1.00 95.06 103 ASP A CA 1
ATOM 812 C C . ASP A 1 103 ? 5.297 10.298 -4.488 1.00 95.06 103 ASP A C 1
ATOM 814 O O . ASP A 1 103 ? 4.528 9.336 -4.445 1.00 95.06 103 ASP A O 1
ATOM 818 N N . SER A 1 104 ? 5.144 11.363 -3.693 1.00 93.12 104 SER A N 1
ATOM 819 C CA . SER A 1 104 ? 4.111 11.462 -2.650 1.00 93.12 104 SER A CA 1
ATOM 820 C C . SER A 1 104 ? 2.694 11.288 -3.195 1.00 93.12 104 SER A C 1
ATOM 822 O O . SER A 1 104 ? 1.870 10.631 -2.568 1.00 93.12 104 SER A O 1
ATOM 824 N N . GLU A 1 105 ? 2.432 11.799 -4.395 1.00 92.25 105 GLU A N 1
ATOM 825 C CA . GLU A 1 105 ? 1.150 11.685 -5.096 1.00 92.25 105 GLU A CA 1
ATOM 826 C C . GLU A 1 105 ? 0.735 10.230 -5.410 1.00 92.25 105 GLU A C 1
ATOM 828 O O . GLU A 1 105 ? -0.433 9.964 -5.692 1.00 92.25 105 GLU A O 1
ATOM 833 N N . LEU A 1 106 ? 1.669 9.268 -5.387 1.00 92.50 106 LEU A N 1
ATOM 834 C CA . LEU A 1 106 ? 1.362 7.835 -5.522 1.00 92.50 106 LEU A CA 1
ATOM 835 C C . LEU A 1 106 ? 0.850 7.215 -4.211 1.00 92.50 106 LEU A C 1
ATOM 837 O O . LEU A 1 106 ? 0.435 6.053 -4.195 1.00 92.50 106 LEU A O 1
ATOM 841 N N . GLY A 1 107 ? 0.832 7.997 -3.132 1.00 90.81 107 GLY A N 1
ATOM 842 C CA . GLY A 1 107 ? 0.332 7.616 -1.824 1.00 90.81 107 GLY A CA 1
ATOM 843 C C . GLY A 1 107 ? 1.337 6.806 -1.010 1.00 90.81 107 GLY A C 1
ATOM 844 O O . GLY A 1 107 ? 2.539 6.765 -1.275 1.00 90.81 107 GLY A O 1
ATOM 845 N N . ASN A 1 108 ? 0.826 6.149 0.027 1.00 90.50 108 ASN A N 1
ATOM 846 C CA . ASN A 1 108 ? 1.647 5.404 0.975 1.00 90.50 108 ASN A CA 1
ATOM 847 C C . ASN A 1 108 ? 2.048 4.023 0.435 1.00 90.50 108 ASN A C 1
ATOM 849 O O . ASN A 1 108 ? 1.272 3.356 -0.254 1.00 90.50 108 ASN A O 1
ATOM 853 N N . LEU A 1 109 ? 3.241 3.558 0.808 1.00 90.69 109 LEU A N 1
ATOM 854 C CA . LEU A 1 109 ? 3.800 2.276 0.387 1.00 90.69 109 LEU A CA 1
ATOM 855 C C . LEU A 1 109 ? 4.261 1.444 1.577 1.00 90.69 109 LEU A C 1
ATOM 857 O O . LEU A 1 109 ? 4.941 1.937 2.468 1.00 90.69 109 LEU A O 1
ATOM 861 N N . VAL A 1 110 ? 4.005 0.139 1.523 1.00 91.62 110 VAL A N 1
ATOM 862 C CA . VAL A 1 110 ? 4.741 -0.837 2.334 1.00 91.62 110 VAL A CA 1
ATOM 863 C C . VAL A 1 110 ? 5.837 -1.448 1.468 1.00 91.62 110 VAL A C 1
ATOM 865 O O . VAL A 1 110 ? 5.558 -2.232 0.557 1.00 91.62 110 VAL A O 1
ATOM 868 N N . LEU A 1 111 ? 7.090 -1.099 1.750 1.00 92.69 111 LEU A N 1
ATOM 869 C CA . LEU A 1 111 ? 8.253 -1.688 1.101 1.00 92.69 111 LEU A CA 1
ATOM 870 C C . LEU A 1 111 ? 8.693 -2.919 1.888 1.00 92.69 111 LEU A C 1
ATOM 872 O O . LEU A 1 111 ? 9.018 -2.826 3.069 1.00 92.69 111 LEU A O 1
ATOM 876 N N . ARG A 1 112 ? 8.746 -4.074 1.220 1.00 92.12 112 ARG A N 1
ATOM 877 C CA . ARG A 1 112 ? 9.224 -5.320 1.823 1.00 92.12 112 ARG A CA 1
ATOM 878 C C . ARG A 1 112 ? 10.260 -6.001 0.944 1.00 92.12 112 ARG A C 1
ATOM 880 O O . ARG A 1 112 ? 9.967 -6.413 -0.178 1.00 92.12 112 ARG A O 1
ATOM 887 N N . GLN A 1 113 ? 11.454 -6.182 1.490 1.00 92.50 113 GLN A N 1
ATOM 888 C CA . GLN A 1 113 ? 12.506 -6.969 0.875 1.00 92.50 113 GLN A CA 1
ATOM 889 C C . GLN A 1 113 ? 12.228 -8.459 1.086 1.00 92.50 113 GLN A C 1
ATOM 891 O O . GLN A 1 113 ? 12.086 -8.931 2.213 1.00 92.50 113 GLN A O 1
ATOM 896 N N . GLN A 1 114 ? 12.156 -9.204 -0.013 1.00 91.56 114 GLN A N 1
ATOM 897 C CA . GLN A 1 114 ? 11.875 -10.639 -0.008 1.00 91.56 114 GLN A CA 1
ATOM 898 C C . GLN A 1 114 ? 13.138 -11.450 -0.317 1.00 91.56 114 GLN A C 1
ATOM 900 O O . GLN A 1 114 ? 14.049 -10.962 -0.984 1.00 91.56 114 GLN A O 1
ATOM 905 N N . GLY A 1 115 ? 13.169 -12.709 0.129 1.00 88.38 115 GLY A N 1
ATOM 906 C CA . GLY A 1 115 ? 14.237 -13.660 -0.211 1.00 88.38 115 GLY A CA 1
ATOM 907 C C . GLY A 1 115 ? 15.520 -13.543 0.619 1.00 88.38 115 GLY A C 1
ATOM 908 O O . GLY A 1 115 ? 16.524 -14.150 0.260 1.00 88.38 115 GLY A O 1
ATOM 909 N N . VAL A 1 116 ? 15.494 -12.791 1.722 1.00 89.38 116 VAL A N 1
ATOM 910 C CA . VAL A 1 116 ? 16.611 -12.637 2.669 1.00 89.38 116 VAL A CA 1
ATOM 911 C C . VAL A 1 116 ? 16.102 -12.784 4.105 1.00 89.38 116 VAL A C 1
ATOM 913 O O . VAL A 1 116 ? 14.968 -12.411 4.396 1.00 89.38 116 VAL A O 1
ATOM 916 N N . GLU A 1 117 ? 16.928 -13.314 5.013 1.00 79.81 117 GLU A N 1
ATOM 917 C CA . GLU A 1 117 ? 16.524 -13.536 6.415 1.00 79.81 117 GLU A CA 1
ATOM 918 C C . GLU A 1 117 ? 16.258 -12.228 7.176 1.00 79.81 117 GLU A C 1
ATOM 920 O O . GLU A 1 117 ? 15.335 -12.160 7.980 1.00 79.81 117 GLU A O 1
ATOM 925 N N . ASN A 1 118 ? 17.038 -11.175 6.904 1.00 82.06 118 ASN A N 1
ATOM 926 C CA . ASN A 1 118 ? 16.941 -9.872 7.576 1.00 82.06 118 ASN A CA 1
ATOM 927 C C . ASN A 1 118 ? 16.464 -8.782 6.605 1.00 82.06 118 ASN A C 1
ATOM 929 O O . ASN A 1 118 ? 17.106 -7.740 6.448 1.00 82.06 118 ASN A O 1
ATOM 933 N N . GLY A 1 119 ? 15.375 -9.066 5.891 1.00 86.06 119 GLY A N 1
ATOM 934 C CA . GLY A 1 119 ? 14.816 -8.152 4.900 1.00 86.06 119 GLY A CA 1
ATOM 935 C C . GLY A 1 119 ? 14.293 -6.857 5.512 1.00 86.06 119 GLY A C 1
ATOM 936 O O . GLY A 1 119 ? 13.702 -6.861 6.590 1.00 86.06 119 GLY A O 1
ATOM 937 N N . LEU A 1 120 ? 14.483 -5.751 4.794 1.00 88.94 120 LEU A N 1
ATOM 938 C CA . LEU A 1 120 ? 13.854 -4.475 5.119 1.00 88.94 120 LEU A CA 1
ATOM 939 C C . LEU A 1 120 ? 12.322 -4.599 5.043 1.00 88.94 120 LEU A C 1
ATOM 941 O O . LEU A 1 120 ? 11.794 -5.124 4.063 1.00 88.94 120 LEU A O 1
ATOM 945 N N . THR A 1 121 ? 11.613 -4.106 6.056 1.00 89.44 121 THR A N 1
ATOM 946 C CA . THR A 1 121 ? 10.166 -3.856 6.003 1.00 89.44 121 THR A CA 1
ATOM 947 C C . THR A 1 121 ? 9.938 -2.450 6.527 1.00 89.44 121 THR A C 1
ATOM 949 O O . THR A 1 121 ? 10.272 -2.186 7.674 1.00 89.44 121 THR A O 1
ATOM 952 N N . GLU A 1 122 ? 9.433 -1.551 5.688 1.00 88.69 122 GLU A N 1
ATOM 953 C CA . GLU A 1 122 ? 9.174 -0.161 6.064 1.00 88.69 122 GLU A CA 1
ATOM 954 C C . GLU A 1 122 ? 7.860 0.322 5.453 1.00 88.69 122 GLU A C 1
ATOM 956 O O . GLU A 1 122 ? 7.548 0.031 4.297 1.00 88.69 122 GLU A O 1
ATOM 961 N N . TYR A 1 123 ? 7.104 1.084 6.238 1.00 88.62 123 TYR A N 1
ATOM 962 C CA . TYR A 1 123 ? 6.018 1.918 5.742 1.00 88.62 123 TYR A CA 1
ATOM 963 C C . TYR A 1 123 ? 6.597 3.280 5.343 1.00 88.62 123 TYR A C 1
ATOM 965 O O . TYR A 1 123 ? 7.235 3.941 6.161 1.00 88.62 123 TYR A O 1
ATOM 973 N N . LEU A 1 124 ? 6.406 3.668 4.086 1.00 90.12 124 LEU A N 1
ATOM 974 C CA . LEU A 1 124 ? 6.870 4.923 3.505 1.00 90.12 124 LEU A CA 1
ATOM 975 C C . LEU A 1 124 ? 5.647 5.788 3.195 1.00 90.12 124 LEU A C 1
ATOM 977 O O . LEU A 1 124 ? 4.773 5.371 2.431 1.00 90.12 124 LEU A O 1
ATOM 981 N N . SER A 1 125 ? 5.594 6.981 3.779 1.00 89.19 125 SER A N 1
ATOM 982 C CA . SER A 1 125 ? 4.549 7.980 3.535 1.00 89.19 125 SER A CA 1
ATOM 983 C C . SER A 1 125 ? 5.124 9.238 2.897 1.00 89.19 125 SER A C 1
ATOM 985 O O . SER A 1 125 ? 6.312 9.510 3.043 1.00 89.19 125 SER A O 1
ATOM 987 N N . ASP A 1 126 ? 4.294 10.000 2.185 1.00 86.31 126 ASP A N 1
ATOM 988 C CA . ASP A 1 126 ? 4.633 11.327 1.644 1.00 86.31 126 ASP A CA 1
ATOM 989 C C . ASP A 1 126 ? 5.957 11.374 0.858 1.00 86.31 126 ASP A C 1
ATOM 991 O O . ASP A 1 126 ? 6.770 12.287 0.994 1.00 86.31 126 ASP A O 1
ATOM 995 N N . GLY A 1 127 ? 6.200 10.345 0.043 1.00 89.62 127 GLY A N 1
ATOM 996 C CA . GLY A 1 127 ? 7.411 10.230 -0.773 1.00 89.62 127 GLY A CA 1
ATOM 997 C C . GLY A 1 127 ? 8.696 9.955 0.014 1.00 89.62 127 GLY A C 1
ATOM 998 O O . GLY A 1 127 ? 9.803 10.163 -0.488 1.00 89.62 127 GLY A O 1
ATOM 999 N N . GLN A 1 128 ? 8.573 9.477 1.255 1.00 92.56 128 GLN A N 1
ATOM 1000 C CA . GLN A 1 128 ? 9.707 9.115 2.093 1.00 92.56 128 GLN A CA 1
ATOM 1001 C C . GLN A 1 128 ? 10.626 8.096 1.405 1.00 92.56 128 GLN A C 1
ATOM 1003 O O . GLN A 1 128 ? 10.198 7.080 0.853 1.00 92.56 128 GLN A O 1
ATOM 1008 N N . ARG A 1 129 ? 11.932 8.348 1.517 1.00 92.88 129 ARG A N 1
ATOM 1009 C CA . ARG A 1 129 ? 12.986 7.428 1.092 1.00 92.88 129 ARG A CA 1
ATOM 1010 C C . ARG A 1 129 ? 13.197 6.315 2.114 1.00 92.88 129 ARG A C 1
ATOM 1012 O O . ARG A 1 129 ? 13.327 6.583 3.307 1.00 92.88 129 ARG A O 1
ATOM 1019 N N . SER A 1 130 ? 13.318 5.086 1.620 1.00 93.44 130 SER A N 1
ATOM 1020 C CA . SER A 1 130 ? 13.632 3.916 2.435 1.00 93.44 130 SER A CA 1
ATOM 1021 C C . SER A 1 130 ? 15.053 3.954 2.996 1.00 93.44 130 SER A C 1
ATOM 1023 O O . SER A 1 130 ? 15.985 4.484 2.368 1.00 93.44 130 SER A O 1
ATOM 1025 N N . SER A 1 131 ? 15.257 3.260 4.114 1.00 92.38 131 SER A N 1
ATOM 1026 C CA . SER A 1 131 ? 16.599 2.877 4.548 1.00 92.38 131 SER A CA 1
ATOM 1027 C C . SER A 1 131 ? 17.302 2.043 3.468 1.00 92.38 131 SER A C 1
ATOM 1029 O O . SER A 1 131 ? 16.680 1.421 2.599 1.00 92.38 131 SER A O 1
ATOM 1031 N N . ALA A 1 132 ? 18.634 2.073 3.483 1.00 92.75 132 ALA A N 1
ATOM 1032 C CA . ALA A 1 132 ? 19.443 1.362 2.505 1.00 92.75 132 ALA A CA 1
ATOM 1033 C C . ALA A 1 132 ? 19.388 -0.160 2.735 1.00 92.75 132 ALA A C 1
ATOM 1035 O O . ALA A 1 132 ? 19.528 -0.642 3.862 1.00 92.75 132 ALA A O 1
ATOM 1036 N N . MET A 1 133 ? 19.240 -0.922 1.653 1.00 93.31 133 MET A N 1
ATOM 1037 C CA . MET A 1 133 ? 19.207 -2.386 1.650 1.00 93.31 133 MET A CA 1
ATOM 1038 C C . MET A 1 133 ? 20.162 -2.956 0.601 1.00 93.31 133 MET A C 1
ATOM 1040 O O . MET A 1 133 ? 20.382 -2.354 -0.443 1.00 93.31 133 MET A O 1
ATOM 1044 N N . ASN A 1 134 ? 20.741 -4.126 0.853 1.00 92.12 134 ASN A N 1
ATOM 1045 C CA . ASN A 1 134 ? 21.574 -4.844 -0.115 1.00 92.12 134 ASN A CA 1
ATOM 1046 C C . ASN A 1 134 ? 21.134 -6.314 -0.224 1.00 92.12 134 ASN A C 1
ATOM 1048 O O . ASN A 1 134 ? 20.159 -6.728 0.400 1.00 92.12 134 ASN A O 1
ATOM 1052 N N . GLY A 1 135 ? 21.866 -7.130 -0.988 1.00 89.12 135 GLY A N 1
ATOM 1053 C CA . GLY A 1 135 ? 21.550 -8.554 -1.174 1.00 89.12 135 GLY A CA 1
ATOM 1054 C C . GLY A 1 135 ? 21.583 -9.425 0.094 1.00 89.12 135 GLY A C 1
ATOM 1055 O O . GLY A 1 135 ? 21.248 -10.600 0.012 1.00 89.12 135 GLY A O 1
ATOM 1056 N N . GLN A 1 136 ? 21.988 -8.886 1.247 1.00 88.75 136 GLN A N 1
ATOM 1057 C CA . GLN A 1 136 ? 22.028 -9.586 2.536 1.00 88.75 136 GLN A CA 1
ATOM 1058 C C . GLN A 1 136 ? 20.945 -9.099 3.516 1.00 88.75 136 GLN A C 1
ATOM 1060 O O . GLN A 1 136 ? 20.714 -9.755 4.532 1.00 88.75 136 GLN A O 1
ATOM 1065 N N . GLY A 1 137 ? 20.269 -7.983 3.223 1.00 89.62 137 GLY A N 1
ATOM 1066 C CA . GLY A 1 137 ? 19.215 -7.415 4.065 1.00 89.62 137 GLY A CA 1
ATOM 1067 C C . GLY A 1 137 ? 19.285 -5.894 4.197 1.00 89.62 137 GLY A C 1
ATOM 1068 O O . GLY A 1 137 ? 19.989 -5.212 3.446 1.00 89.62 137 GLY A O 1
ATOM 1069 N N . ALA A 1 138 ? 18.560 -5.369 5.184 1.00 89.56 138 ALA A N 1
ATOM 1070 C CA . ALA A 1 138 ? 18.649 -3.971 5.594 1.00 89.56 138 ALA A CA 1
ATOM 1071 C C . ALA A 1 138 ? 20.033 -3.657 6.190 1.00 89.56 138 ALA A C 1
ATOM 1073 O O . ALA A 1 138 ? 20.549 -4.421 7.012 1.00 89.56 138 ALA A O 1
ATOM 1074 N N . LEU A 1 139 ? 20.631 -2.525 5.803 1.00 85.69 139 LEU A N 1
ATOM 1075 C CA . LEU A 1 139 ? 21.902 -2.073 6.382 1.00 85.69 139 LEU A CA 1
ATOM 1076 C C . LEU A 1 139 ? 21.728 -1.546 7.807 1.00 85.69 139 LEU A C 1
ATOM 1078 O O . LEU A 1 139 ? 22.580 -1.772 8.667 1.00 85.69 139 LEU A O 1
ATOM 1082 N N . GLU A 1 140 ? 20.614 -0.864 8.058 1.00 80.25 140 GLU A N 1
ATOM 1083 C CA . GLU A 1 140 ? 20.243 -0.394 9.384 1.00 80.25 140 GLU A CA 1
ATOM 1084 C C . GLU A 1 140 ? 19.247 -1.366 10.004 1.00 80.25 140 GLU A C 1
ATOM 1086 O O . GLU A 1 140 ? 18.116 -1.523 9.545 1.00 80.25 140 GLU A O 1
ATOM 1091 N N . LYS A 1 141 ? 19.674 -2.043 11.070 1.00 66.69 141 LYS A N 1
ATOM 1092 C CA . LYS A 1 141 ? 18.780 -2.892 11.854 1.00 66.69 141 LYS A CA 1
ATOM 1093 C C . LYS A 1 141 ? 17.945 -2.009 12.771 1.00 66.69 141 LYS A C 1
ATOM 1095 O O . LYS A 1 141 ? 18.447 -1.542 13.794 1.00 66.69 141 LYS A O 1
ATOM 1100 N N . ARG A 1 142 ? 16.663 -1.825 12.454 1.00 66.62 142 ARG A N 1
ATOM 1101 C CA . ARG A 1 142 ? 15.699 -1.336 13.446 1.00 66.62 142 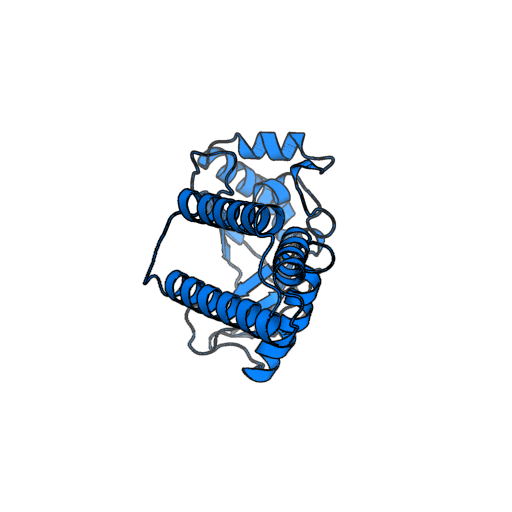ARG A CA 1
ATOM 1102 C C . ARG A 1 142 ? 15.458 -2.438 14.471 1.00 66.62 142 ARG A C 1
ATOM 1104 O O . ARG A 1 142 ? 15.278 -3.605 14.126 1.00 66.62 142 ARG A O 1
ATOM 1111 N N . SER A 1 143 ? 15.518 -2.088 15.753 1.00 75.12 143 SER A N 1
ATOM 1112 C CA . SER A 1 143 ? 15.136 -3.026 16.807 1.00 75.12 143 SER A CA 1
ATOM 1113 C C . SER A 1 143 ? 13.634 -3.300 16.716 1.00 75.12 143 SER A C 1
ATOM 1115 O O . SER A 1 143 ? 12.873 -2.422 16.314 1.00 75.12 143 SER A O 1
ATOM 1117 N N . ALA A 1 144 ? 13.185 -4.482 17.145 1.00 74.00 144 ALA A N 1
ATOM 1118 C CA . ALA A 1 144 ? 11.752 -4.799 17.194 1.00 74.00 144 ALA A CA 1
ATOM 1119 C C . ALA A 1 144 ? 10.949 -3.761 18.007 1.00 74.00 144 ALA A C 1
ATOM 1121 O O . ALA A 1 144 ? 9.802 -3.465 17.689 1.00 74.00 144 ALA A O 1
ATOM 1122 N N . TRP A 1 145 ? 11.576 -3.163 19.026 1.00 76.56 145 TRP A N 1
ATOM 1123 C CA . TRP A 1 145 ? 11.000 -2.053 19.783 1.00 76.56 145 TRP A CA 1
ATOM 1124 C C . TRP A 1 145 ? 10.892 -0.760 18.976 1.00 76.56 145 TRP A C 1
ATOM 1126 O O . TRP A 1 145 ? 9.864 -0.094 19.045 1.00 76.56 145 TRP A O 1
ATOM 1136 N N . GLY A 1 146 ? 11.932 -0.399 18.222 1.00 73.94 146 GLY A N 1
ATOM 1137 C CA . GLY A 1 146 ? 11.907 0.782 17.357 1.00 73.94 146 GLY A CA 1
ATOM 1138 C C . GLY A 1 146 ? 10.850 0.660 16.262 1.00 73.94 146 GLY A C 1
ATOM 1139 O O . GL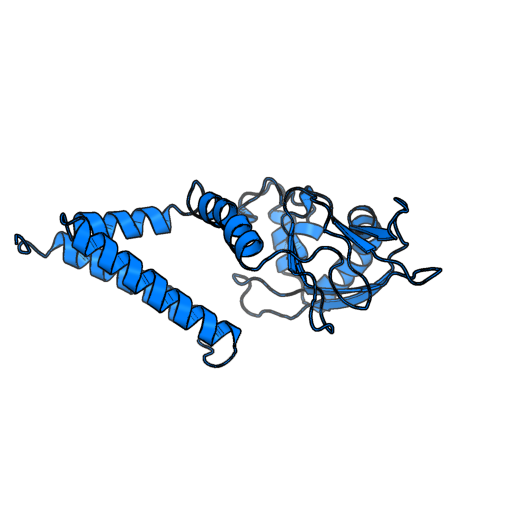Y A 1 146 ? 10.117 1.611 16.009 1.00 73.94 146 GLY A O 1
ATOM 1140 N N . GLU A 1 147 ? 10.719 -0.535 15.690 1.00 73.06 147 GLU A N 1
ATOM 1141 C CA . GLU A 1 147 ? 9.694 -0.854 14.698 1.00 73.06 147 GLU A CA 1
ATOM 1142 C C . GLU A 1 147 ? 8.284 -0.704 15.291 1.00 73.06 147 GLU A C 1
ATOM 1144 O O . GLU A 1 147 ? 7.460 0.036 14.755 1.00 73.06 147 GLU A O 1
ATOM 1149 N N . LEU A 1 148 ? 8.024 -1.303 16.460 1.00 77.31 148 LEU A N 1
ATOM 1150 C CA . LEU A 1 148 ? 6.732 -1.181 17.141 1.00 77.31 148 LEU A CA 1
ATOM 1151 C C . LEU A 1 148 ? 6.359 0.281 17.428 1.00 77.31 148 LEU A C 1
ATOM 1153 O O . LEU A 1 148 ? 5.221 0.684 17.199 1.00 77.31 148 LEU A O 1
ATOM 1157 N N . VAL A 1 149 ? 7.315 1.083 17.907 1.00 82.25 149 VAL A N 1
ATOM 1158 C CA . VAL A 1 149 ? 7.091 2.507 18.200 1.00 82.25 149 VAL A CA 1
ATOM 1159 C C . VAL A 1 149 ? 6.792 3.299 16.924 1.00 82.25 149 VAL A C 1
ATOM 1161 O O . VAL A 1 149 ? 5.954 4.196 16.967 1.00 82.25 149 VAL A O 1
ATOM 1164 N N . SER A 1 150 ? 7.401 2.953 15.783 1.00 74.88 150 SER A N 1
ATOM 1165 C CA . SER A 1 150 ? 7.126 3.633 14.508 1.00 74.88 150 SER A CA 1
ATOM 1166 C C . SER A 1 150 ? 5.716 3.400 13.956 1.00 74.88 150 SER A C 1
ATOM 1168 O O . SER A 1 150 ? 5.220 4.248 13.221 1.00 74.88 150 SER A O 1
ATOM 1170 N N . TYR A 1 151 ? 5.031 2.322 14.356 1.00 78.06 151 TYR A N 1
ATOM 1171 C CA . TYR A 1 151 ? 3.634 2.082 13.969 1.00 78.06 151 TYR A CA 1
ATOM 1172 C C . TYR A 1 151 ? 2.610 2.810 14.851 1.00 78.06 151 TYR A C 1
ATOM 1174 O O . TYR A 1 151 ? 1.445 2.910 14.466 1.00 78.06 151 TYR A O 1
ATOM 1182 N N . VAL A 1 152 ? 3.005 3.339 16.015 1.00 83.25 152 VAL A N 1
ATOM 1183 C CA . VAL A 1 152 ? 2.076 4.041 16.921 1.00 83.25 152 VAL A CA 1
ATOM 1184 C C . VAL A 1 152 ? 1.429 5.269 16.256 1.00 83.25 152 VAL A C 1
ATOM 1186 O O . VAL A 1 152 ? 0.203 5.368 16.322 1.00 83.25 152 VAL A O 1
ATOM 1189 N N . PRO A 1 153 ? 2.175 6.175 15.586 1.00 81.44 153 PRO A N 1
ATOM 1190 C CA . PRO A 1 153 ? 1.577 7.306 14.875 1.00 81.44 153 PRO A CA 1
ATOM 1191 C C . PRO A 1 153 ? 0.644 6.860 13.745 1.00 81.44 153 PRO A C 1
ATOM 1193 O O . PRO A 1 153 ? -0.463 7.370 13.641 1.00 81.44 153 PRO A O 1
ATOM 1196 N N . VAL A 1 154 ? 1.033 5.833 12.979 1.00 78.88 154 VAL A N 1
ATOM 1197 C CA . VAL A 1 154 ? 0.211 5.279 11.887 1.00 78.88 154 VAL A CA 1
ATOM 1198 C C . VAL A 1 154 ? -1.148 4.797 12.407 1.00 78.88 154 VAL A C 1
ATOM 1200 O O . VAL A 1 154 ? -2.183 5.060 11.798 1.00 78.88 154 VAL A O 1
ATOM 1203 N N . GLY A 1 155 ? -1.165 4.122 13.560 1.00 77.62 155 GLY A N 1
ATOM 1204 C CA . GLY A 1 155 ? -2.407 3.709 14.215 1.00 77.62 155 GLY A CA 1
ATOM 1205 C C . GLY A 1 155 ? -3.247 4.886 14.725 1.00 77.62 155 GLY A C 1
ATOM 1206 O O . GLY A 1 155 ? -4.475 4.822 14.683 1.00 77.62 155 GLY A O 1
ATOM 1207 N N . PHE A 1 156 ? -2.612 5.969 15.181 1.00 82.69 156 PHE A N 1
ATOM 1208 C CA . PHE A 1 156 ? -3.317 7.184 15.591 1.00 82.69 156 PHE A CA 1
ATOM 1209 C C . PHE A 1 156 ? -3.995 7.865 14.398 1.00 82.69 156 PHE A C 1
ATOM 1211 O O . PHE A 1 156 ? -5.196 8.126 14.462 1.00 82.69 156 PHE A O 1
ATOM 1218 N N . ASP A 1 157 ? -3.264 8.051 13.297 1.00 77.62 157 ASP A N 1
ATOM 1219 C CA . ASP A 1 157 ? -3.773 8.665 12.064 1.00 77.62 157 ASP A CA 1
ATOM 1220 C C . ASP A 1 157 ? -4.898 7.834 11.422 1.00 77.62 157 ASP A C 1
ATOM 1222 O O . ASP A 1 157 ? -5.798 8.370 10.768 1.00 77.62 157 ASP A O 1
ATOM 1226 N N . HIS A 1 158 ? -4.886 6.514 11.641 1.00 76.12 158 HIS A N 1
ATOM 1227 C CA . HIS A 1 158 ? -5.957 5.618 11.215 1.00 76.12 158 HIS A CA 1
ATOM 1228 C C . HIS A 1 158 ? -7.278 5.879 11.958 1.00 76.12 158 HIS A C 1
ATOM 1230 O O . HIS A 1 158 ? -8.341 5.849 11.342 1.00 76.12 158 HIS A O 1
ATOM 1236 N N . ILE A 1 159 ? -7.233 6.163 13.265 1.00 77.38 159 ILE A N 1
ATOM 1237 C CA . ILE A 1 159 ? -8.442 6.387 14.077 1.00 77.38 159 ILE A CA 1
ATOM 1238 C C . ILE A 1 159 ? -8.888 7.851 14.009 1.00 77.38 159 ILE A C 1
ATOM 1240 O O . ILE A 1 159 ? -10.075 8.133 13.852 1.00 77.38 159 ILE A O 1
ATOM 1244 N N . ILE A 1 160 ? -7.956 8.795 14.111 1.00 78.06 160 ILE A N 1
ATOM 1245 C CA . ILE A 1 160 ? -8.236 10.231 14.137 1.00 78.06 160 ILE A CA 1
ATOM 1246 C C . ILE A 1 160 ? -7.508 10.862 12.945 1.00 78.06 160 ILE A C 1
ATOM 1248 O O . ILE A 1 160 ? -6.285 10.944 12.989 1.00 78.06 160 ILE A O 1
ATOM 1252 N N . PRO A 1 161 ? -8.204 11.341 11.893 1.00 64.19 161 PRO A N 1
ATOM 1253 C CA . PRO A 1 161 ? -9.650 11.591 11.784 1.00 64.19 161 PRO A CA 1
ATOM 1254 C C . PRO A 1 161 ? -10.478 10.485 11.092 1.00 64.19 161 PRO A C 1
ATOM 1256 O O . PRO A 1 161 ? -11.699 10.612 11.026 1.00 64.19 161 PRO A O 1
ATOM 1259 N N . LYS A 1 162 ? -9.848 9.441 10.533 1.00 67.88 162 LYS A N 1
ATOM 1260 C CA . LYS A 1 162 ? -10.481 8.549 9.537 1.00 67.88 162 LYS A CA 1
ATOM 1261 C C . LYS A 1 162 ? -11.328 7.400 10.116 1.00 67.88 162 LYS A C 1
ATOM 1263 O O . LYS A 1 162 ? -12.132 6.833 9.385 1.00 67.88 162 LYS A O 1
ATOM 1268 N N . GLY A 1 163 ? -11.207 7.080 11.405 1.00 73.31 163 GLY A N 1
ATOM 1269 C CA . GLY A 1 163 ? -11.837 5.915 12.048 1.00 73.31 163 GLY A CA 1
ATOM 1270 C C . GLY A 1 163 ? -13.074 6.244 12.888 1.00 73.31 163 GLY A C 1
ATOM 1271 O O . GLY A 1 163 ? -13.171 5.827 14.046 1.00 73.31 163 GLY A O 1
ATOM 1272 N N . LEU A 1 164 ? -14.021 7.024 12.348 1.00 77.50 164 LEU A N 1
ATOM 1273 C CA . LEU A 1 164 ? -15.265 7.373 13.057 1.00 77.50 164 LEU A CA 1
ATOM 1274 C C . LEU A 1 164 ? -16.067 6.138 13.488 1.00 77.50 164 LEU A C 1
ATOM 1276 O O . LEU A 1 164 ? -16.654 6.131 14.566 1.00 77.50 164 LEU A O 1
ATOM 1280 N N . ASP A 1 165 ? -16.063 5.088 12.677 1.00 71.12 165 ASP A N 1
ATOM 1281 C CA . ASP A 1 165 ? -16.649 3.783 12.979 1.00 71.12 165 ASP A CA 1
ATOM 1282 C C . ASP A 1 165 ? -16.075 3.161 14.267 1.00 71.12 165 ASP A C 1
ATOM 1284 O O . ASP A 1 165 ? -16.832 2.723 15.138 1.00 71.12 165 ASP A O 1
ATOM 1288 N N . HIS A 1 166 ? -14.755 3.214 14.451 1.00 78.19 166 HIS A N 1
ATOM 1289 C CA . HIS A 1 166 ? -14.068 2.730 15.648 1.00 78.19 166 HIS A CA 1
ATOM 1290 C C . HIS A 1 166 ? -14.425 3.570 16.877 1.00 78.19 166 HIS A C 1
ATOM 1292 O O . HIS A 1 166 ? -14.681 3.029 17.957 1.00 78.19 166 HIS A O 1
ATOM 1298 N N . ILE A 1 167 ? -14.489 4.894 16.717 1.00 79.75 167 ILE A N 1
ATOM 1299 C CA . ILE A 1 167 ? -14.884 5.813 17.791 1.00 79.75 167 ILE A CA 1
ATOM 1300 C C . ILE A 1 167 ? -16.334 5.539 18.213 1.00 79.75 167 ILE A C 1
ATOM 1302 O O . ILE A 1 167 ? -16.610 5.411 19.407 1.00 79.75 167 ILE A O 1
ATOM 1306 N N . LEU A 1 168 ? -17.257 5.398 17.257 1.00 76.44 168 LEU A N 1
ATOM 1307 C CA . LEU A 1 168 ? -18.664 5.091 17.523 1.00 76.44 168 LEU A CA 1
ATOM 1308 C C . LEU A 1 168 ? -18.839 3.721 18.185 1.00 76.44 168 LEU A C 1
ATOM 1310 O O . LEU A 1 168 ? -19.658 3.592 19.095 1.00 76.44 168 LEU A O 1
ATOM 1314 N N . PHE A 1 169 ? -18.043 2.722 17.799 1.00 76.56 169 PHE A N 1
ATOM 1315 C CA . PHE A 1 169 ? -18.033 1.413 18.449 1.00 76.56 169 PHE A CA 1
ATOM 1316 C C . PHE A 1 169 ? -17.605 1.504 19.922 1.00 76.56 169 PHE A C 1
ATOM 1318 O O . PHE A 1 169 ? -18.315 1.018 20.806 1.00 76.56 169 PHE A O 1
ATOM 1325 N N . VAL A 1 170 ? -16.490 2.186 20.210 1.00 76.62 170 VAL A N 1
ATOM 1326 C CA . VAL A 1 170 ? -16.004 2.380 21.588 1.00 76.62 170 VAL A CA 1
ATOM 1327 C C . VAL A 1 170 ? -16.994 3.200 22.418 1.00 76.62 170 VAL A C 1
ATOM 1329 O O . VAL A 1 170 ? -17.245 2.859 23.575 1.00 76.62 170 VAL A O 1
ATOM 1332 N N . LEU A 1 171 ? -17.603 4.241 21.844 1.00 76.75 171 LEU A N 1
ATOM 1333 C CA . LEU A 1 171 ? -18.652 5.016 22.511 1.00 76.75 171 LEU A CA 1
ATOM 1334 C C . LEU A 1 171 ? -19.898 4.164 22.792 1.00 76.75 171 LEU A C 1
ATOM 1336 O O . LEU A 1 171 ? -20.454 4.254 23.885 1.00 76.75 171 LEU A O 1
ATOM 1340 N N . GLY A 1 172 ? -20.304 3.297 21.862 1.00 72.94 172 GLY A N 1
ATOM 1341 C CA . GLY A 1 172 ? -21.397 2.342 22.065 1.00 72.94 172 GLY A CA 1
ATOM 1342 C C . GLY A 1 172 ? -21.134 1.371 23.222 1.00 72.94 172 GLY A C 1
ATOM 1343 O O . GLY A 1 172 ? -22.033 1.114 24.026 1.00 72.94 172 GLY A O 1
ATOM 1344 N N . LEU A 1 173 ? -19.894 0.891 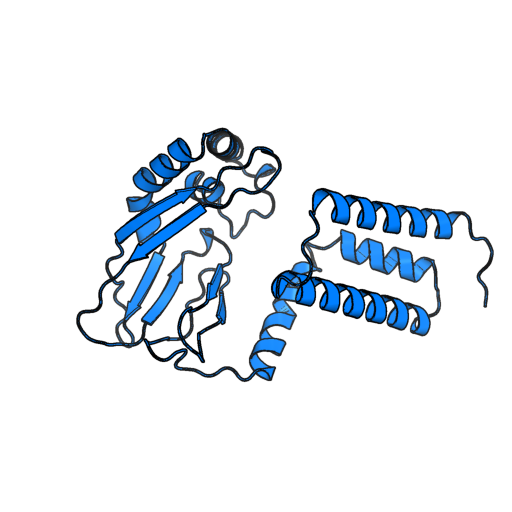23.368 1.00 72.81 173 LEU A N 1
ATOM 1345 C CA . LEU A 1 173 ? -19.476 0.079 24.518 1.00 72.81 173 LEU A CA 1
ATOM 1346 C C . LEU A 1 173 ? -19.425 0.890 25.823 1.00 72.81 173 LEU A C 1
ATOM 1348 O O . LEU A 1 173 ? -19.852 0.404 26.872 1.00 72.81 173 LEU A O 1
ATOM 1352 N N . PHE A 1 174 ? -18.942 2.135 25.774 1.00 71.50 174 PHE A N 1
ATOM 1353 C CA . PHE A 1 174 ? -18.905 3.030 26.933 1.00 71.50 174 PHE A CA 1
ATOM 1354 C C . PHE A 1 174 ? -20.310 3.334 27.471 1.00 71.50 174 PHE A C 1
ATOM 1356 O O . PHE A 1 174 ? -20.527 3.280 28.681 1.00 71.50 174 PHE A O 1
ATOM 1363 N N . PHE A 1 175 ? -21.282 3.607 26.596 1.00 69.94 175 PHE A N 1
ATOM 1364 C CA . PHE A 1 175 ? -22.665 3.838 27.019 1.00 69.94 175 PHE A CA 1
ATOM 1365 C C . PHE A 1 175 ? -23.339 2.574 27.572 1.00 69.94 175 PHE A C 1
ATOM 1367 O O . PHE A 1 175 ? -24.159 2.693 28.483 1.00 69.94 175 PHE A O 1
ATOM 1374 N N . LEU A 1 176 ? -22.928 1.381 27.122 1.00 68.62 176 LEU A N 1
ATOM 1375 C CA . LEU A 1 176 ? -23.385 0.103 27.684 1.00 68.62 176 LEU A CA 1
ATOM 1376 C C . LEU A 1 176 ? -22.848 -0.127 29.097 1.00 68.62 176 LEU A C 1
ATOM 1378 O O . LEU A 1 176 ? -23.519 -0.724 29.938 1.00 68.62 176 LEU A O 1
ATOM 1382 N N . THR A 1 177 ? -21.625 0.333 29.371 1.00 65.31 177 THR A N 1
ATOM 1383 C CA . THR A 1 177 ? -20.944 0.090 30.642 1.00 65.31 177 THR A CA 1
ATOM 1384 C C . THR A 1 177 ? -20.241 1.345 31.159 1.00 65.31 177 THR A C 1
ATOM 1386 O O . THR A 1 177 ? -19.097 1.628 30.818 1.00 65.31 177 THR A O 1
ATOM 1389 N N . LEU A 1 178 ? -20.869 2.038 32.116 1.00 66.62 178 LEU A N 1
ATOM 1390 C CA . LEU A 1 178 ? -20.308 3.237 32.769 1.00 66.62 178 LEU A CA 1
ATOM 1391 C C . LEU A 1 178 ? -19.041 2.971 33.612 1.00 66.62 178 LEU A C 1
ATOM 1393 O O . LEU A 1 178 ? -18.424 3.898 34.140 1.00 66.62 178 LEU A O 1
ATOM 1397 N N . ARG A 1 179 ? -18.641 1.704 33.783 1.00 78.31 179 ARG A N 1
ATOM 1398 C CA . ARG A 1 179 ? -17.412 1.323 34.488 1.00 78.31 179 ARG A CA 1
ATOM 1399 C C . ARG A 1 179 ? -16.242 1.260 33.513 1.00 78.31 179 ARG A C 1
ATOM 1401 O O . ARG A 1 179 ? -16.096 0.288 32.776 1.00 78.31 179 ARG A O 1
ATOM 1408 N N . VAL A 1 180 ? -15.339 2.233 33.622 1.00 76.25 180 VAL A N 1
ATOM 1409 C CA . VAL A 1 180 ? -14.093 2.304 32.837 1.00 76.25 180 VAL A CA 1
ATOM 1410 C C . VAL A 1 180 ? -13.285 1.000 32.900 1.00 76.25 180 VAL A C 1
ATOM 1412 O O . VAL A 1 180 ? -12.726 0.584 31.894 1.00 76.25 180 VAL A O 1
ATOM 1415 N N . SER A 1 181 ? -13.257 0.306 34.044 1.00 79.50 181 SER A N 1
ATOM 1416 C CA 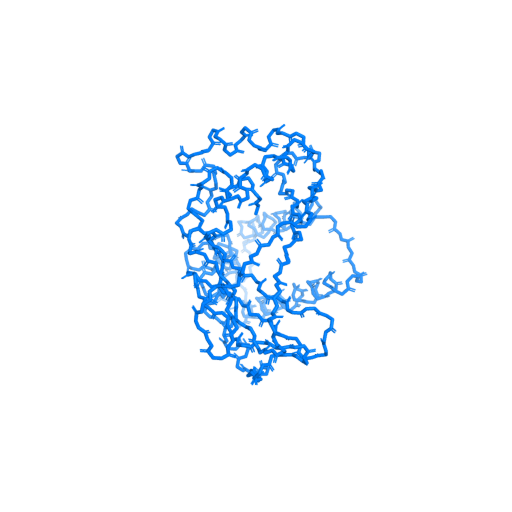. SER A 1 181 ? -12.540 -0.972 34.179 1.00 79.50 181 SER A CA 1
ATOM 1417 C C . SER A 1 181 ? -13.113 -2.091 33.304 1.00 79.50 181 SER A C 1
ATOM 1419 O O . SER A 1 181 ? -12.356 -2.855 32.711 1.00 79.50 181 SER A O 1
ATOM 1421 N N . ALA A 1 182 ? -14.439 -2.180 33.197 1.00 76.75 182 ALA A N 1
ATOM 1422 C CA . ALA A 1 182 ? -15.100 -3.166 32.351 1.00 76.75 182 ALA A CA 1
ATOM 1423 C C . ALA A 1 182 ? -14.965 -2.804 30.865 1.00 76.75 182 ALA A C 1
ATOM 1425 O O . ALA A 1 182 ? -14.722 -3.691 30.050 1.00 76.75 182 ALA A O 1
ATOM 1426 N N . LEU A 1 183 ? -15.013 -1.511 30.531 1.00 77.69 183 LEU A N 1
ATOM 1427 C CA . LEU A 1 183 ? -14.742 -1.029 29.178 1.00 77.69 183 LEU A CA 1
ATOM 1428 C C . LEU A 1 183 ? -13.309 -1.354 28.732 1.00 77.69 183 LEU A C 1
ATOM 1430 O O . LEU A 1 183 ? -13.112 -1.910 27.657 1.00 77.69 183 LEU A O 1
ATOM 1434 N N . LEU A 1 184 ? -12.306 -1.064 29.568 1.00 81.12 184 LEU A N 1
ATOM 1435 C CA . LEU A 1 184 ? -10.909 -1.394 29.268 1.00 81.12 184 LEU A CA 1
ATOM 1436 C C . LEU A 1 184 ? -10.725 -2.896 29.040 1.00 81.12 184 LEU A C 1
ATOM 1438 O O . LEU A 1 184 ? -9.991 -3.289 28.135 1.00 81.12 184 LEU A O 1
ATOM 1442 N N . TRP A 1 185 ? -11.408 -3.732 29.826 1.00 81.94 185 TRP A N 1
ATOM 1443 C CA . TRP A 1 185 ? -11.386 -5.178 29.635 1.00 81.94 185 TRP A CA 1
ATOM 1444 C C . TRP A 1 185 ? -12.018 -5.602 28.305 1.00 81.94 185 TRP A C 1
ATOM 1446 O O . TRP A 1 185 ? -11.415 -6.385 27.577 1.00 81.94 185 TRP A O 1
ATOM 1456 N N . GLN A 1 186 ? -13.190 -5.062 27.958 1.00 77.69 186 GLN A N 1
ATOM 1457 C CA . GLN A 1 186 ? -13.869 -5.345 26.688 1.00 77.69 186 GLN A CA 1
ATOM 1458 C C . GLN A 1 186 ? -13.019 -4.934 25.484 1.00 77.69 186 GLN A C 1
ATOM 1460 O O . GLN A 1 186 ? -12.812 -5.748 24.586 1.00 77.69 186 GLN A O 1
ATOM 1465 N N . ILE A 1 187 ? -12.472 -3.713 25.496 1.00 81.44 187 ILE A N 1
ATOM 1466 C CA . ILE A 1 187 ? -11.584 -3.217 24.436 1.00 81.44 187 ILE A CA 1
ATOM 1467 C C . ILE A 1 187 ? -10.349 -4.114 24.333 1.00 81.44 187 ILE A C 1
ATOM 1469 O O . ILE A 1 187 ? -10.014 -4.568 23.246 1.00 81.44 187 ILE A O 1
ATOM 1473 N N . SER A 1 188 ? -9.702 -4.438 25.457 1.00 83.88 188 SER A N 1
ATOM 1474 C CA . SER A 1 188 ? -8.505 -5.290 25.455 1.00 83.88 188 SER A CA 1
ATOM 1475 C C . SER A 1 188 ? -8.796 -6.691 24.916 1.00 83.88 188 SER A C 1
ATOM 1477 O O . SER A 1 188 ? -8.021 -7.215 24.118 1.00 83.88 188 SER A O 1
ATOM 1479 N N . ALA A 1 189 ? -9.915 -7.296 25.323 1.00 84.69 189 ALA A N 1
ATOM 1480 C CA . ALA A 1 189 ? -10.333 -8.611 24.851 1.00 84.69 189 ALA A CA 1
ATOM 1481 C C . ALA A 1 189 ? -10.649 -8.600 23.349 1.00 84.69 189 ALA A C 1
ATOM 1483 O O . ALA A 1 189 ? -10.237 -9.516 22.638 1.00 84.69 189 ALA A O 1
ATOM 1484 N N . PHE A 1 190 ? -11.320 -7.552 22.861 1.00 82.19 190 PHE A N 1
ATOM 1485 C CA . PHE A 1 190 ? -11.596 -7.361 21.440 1.00 82.19 190 PHE A CA 1
ATOM 1486 C C . PHE A 1 190 ? -10.303 -7.201 20.636 1.00 82.19 190 PHE A C 1
ATOM 1488 O O . PHE A 1 190 ? -10.084 -7.949 19.686 1.00 82.19 190 PHE A O 1
ATOM 1495 N N . THR A 1 191 ? -9.407 -6.305 21.057 1.00 83.69 191 THR A N 1
ATOM 1496 C CA . THR A 1 191 ? -8.107 -6.093 20.407 1.00 83.69 191 THR A CA 1
ATOM 1497 C C . THR A 1 191 ? -7.289 -7.381 20.379 1.00 83.69 191 THR A C 1
ATOM 1499 O O . THR A 1 191 ? -6.716 -7.722 19.345 1.00 83.69 191 THR A O 1
ATOM 1502 N N . LEU A 1 192 ? -7.261 -8.137 21.481 1.00 86.12 192 LEU A N 1
ATOM 1503 C CA . LEU A 1 192 ? -6.551 -9.412 21.552 1.00 86.12 192 LEU A CA 1
ATOM 1504 C C . LEU A 1 192 ? -7.150 -10.446 20.593 1.00 86.12 192 LEU A C 1
ATOM 1506 O O . LEU A 1 192 ? -6.412 -11.042 19.810 1.00 86.12 192 LEU A O 1
ATOM 1510 N N . ALA A 1 193 ? -8.469 -10.647 20.630 1.00 84.06 193 ALA A N 1
ATOM 1511 C CA . ALA A 1 193 ? -9.151 -11.590 19.749 1.00 84.06 193 ALA A CA 1
ATOM 1512 C C . ALA A 1 193 ? -8.927 -11.228 18.276 1.00 84.06 193 ALA A C 1
ATOM 1514 O O . ALA A 1 193 ? -8.543 -12.087 17.483 1.00 84.06 193 ALA A O 1
ATOM 1515 N N . HIS A 1 194 ? -9.071 -9.947 17.935 1.00 81.38 194 HIS A N 1
ATOM 1516 C CA . HIS A 1 194 ? -8.846 -9.443 16.588 1.00 81.38 194 HIS A CA 1
ATOM 1517 C C . HIS A 1 194 ? -7.398 -9.669 16.133 1.00 81.38 194 HIS A C 1
ATOM 1519 O O . HIS A 1 194 ? -7.169 -10.245 15.070 1.00 81.38 194 HIS A O 1
ATOM 1525 N N . THR A 1 195 ? -6.419 -9.332 16.979 1.00 82.56 195 THR A N 1
ATOM 1526 C CA . THR A 1 195 ? -4.990 -9.564 16.708 1.00 82.56 195 THR A CA 1
ATOM 1527 C C . THR A 1 195 ? -4.705 -11.041 16.449 1.00 82.56 195 THR A C 1
ATOM 1529 O O . THR A 1 195 ? -4.019 -11.377 15.486 1.00 82.56 195 THR A O 1
ATOM 1532 N N . VAL A 1 196 ? -5.259 -11.942 17.266 1.00 85.31 196 VAL A N 1
ATOM 1533 C CA . VAL A 1 196 ? -5.101 -13.393 17.088 1.00 85.31 196 VAL A CA 1
ATOM 1534 C C . VAL A 1 196 ? -5.709 -13.853 15.764 1.00 85.31 196 VAL A C 1
ATOM 1536 O O . VAL A 1 196 ? -5.079 -14.628 15.045 1.00 85.31 196 VAL A O 1
ATOM 1539 N N . THR A 1 197 ? -6.897 -13.363 15.402 1.00 82.38 197 THR A N 1
ATOM 1540 C CA . THR A 1 197 ? -7.532 -13.721 14.125 1.00 82.38 197 THR A CA 1
ATOM 1541 C C . THR A 1 197 ? -6.775 -13.179 12.913 1.00 82.38 197 THR A C 1
ATOM 1543 O O . THR A 1 197 ? -6.590 -13.919 11.950 1.00 82.38 197 THR A O 1
ATOM 1546 N N . LEU A 1 198 ? -6.258 -11.946 12.970 1.00 81.25 198 LEU A N 1
ATOM 1547 C CA . LEU A 1 198 ? -5.414 -11.378 11.916 1.00 81.25 198 LEU A CA 1
ATOM 1548 C C . LEU A 1 198 ? -4.103 -12.151 11.777 1.00 81.25 198 LEU A C 1
ATOM 1550 O O . LEU A 1 198 ? -3.695 -12.463 10.663 1.00 81.25 198 LEU A O 1
ATOM 1554 N N . ALA A 1 199 ? -3.469 -12.513 12.894 1.00 78.62 199 ALA A N 1
ATOM 1555 C CA . ALA A 1 199 ? -2.259 -13.325 12.886 1.00 78.62 199 ALA A CA 1
ATOM 1556 C C . ALA A 1 199 ? -2.522 -14.706 12.263 1.00 78.62 199 ALA A C 1
ATOM 1558 O O . ALA A 1 199 ? -1.758 -15.151 11.407 1.00 78.62 199 ALA A O 1
ATOM 1559 N N . ALA A 1 200 ? -3.626 -15.362 12.631 1.00 83.00 200 ALA A N 1
ATOM 1560 C CA . ALA A 1 200 ? -4.034 -16.635 12.039 1.00 83.00 200 ALA A CA 1
ATOM 1561 C C . ALA A 1 200 ? -4.319 -16.514 10.530 1.00 83.00 200 ALA A C 1
ATOM 1563 O O . ALA A 1 200 ? -3.929 -17.399 9.766 1.00 83.00 200 ALA A O 1
ATOM 1564 N N . GLY A 1 201 ? -4.942 -15.414 10.095 1.00 79.81 201 GLY A N 1
ATOM 1565 C CA . GLY A 1 201 ? -5.166 -15.106 8.682 1.00 79.81 201 GLY A CA 1
ATOM 1566 C C . GLY A 1 201 ? -3.868 -14.864 7.912 1.00 79.81 201 GLY A C 1
ATOM 1567 O O . GLY A 1 201 ? -3.647 -15.470 6.866 1.00 79.81 201 GLY A O 1
ATOM 1568 N N . ALA A 1 202 ? -2.964 -14.054 8.464 1.00 74.31 202 ALA A N 1
ATOM 1569 C CA . ALA A 1 202 ? -1.670 -13.738 7.863 1.00 74.31 202 ALA A CA 1
ATOM 1570 C C . ALA A 1 202 ? -0.745 -14.963 7.757 1.00 74.31 202 ALA A C 1
ATOM 1572 O O . ALA A 1 202 ? 0.003 -15.091 6.790 1.00 74.31 202 ALA A O 1
ATOM 1573 N N . MET A 1 203 ? -0.814 -15.884 8.724 1.00 81.81 203 MET A N 1
ATOM 1574 C CA . MET A 1 203 ? -0.099 -17.167 8.685 1.00 81.81 203 MET A CA 1
ATOM 1575 C C . MET A 1 203 ? -0.767 -18.205 7.768 1.00 81.81 203 MET A C 1
ATOM 1577 O O . MET A 1 203 ? -0.229 -19.297 7.586 1.00 81.81 203 MET A O 1
ATOM 1581 N N . GLY A 1 204 ? -1.934 -17.890 7.195 1.00 77.00 204 GLY A N 1
ATOM 1582 C CA . GLY A 1 204 ? -2.695 -18.791 6.330 1.00 77.00 204 GLY A CA 1
ATOM 1583 C C . GLY A 1 204 ? -3.371 -19.949 7.069 1.00 77.00 204 GLY A C 1
ATOM 1584 O O . GLY A 1 204 ? -3.819 -20.896 6.427 1.00 77.00 204 GLY A O 1
ATOM 1585 N N . TRP A 1 205 ? -3.454 -19.905 8.403 1.00 82.50 205 TRP A N 1
ATOM 1586 C CA . TRP A 1 205 ? -4.111 -20.945 9.203 1.00 82.50 205 TRP A CA 1
ATOM 1587 C C . TRP A 1 205 ? -5.632 -20.906 9.072 1.00 82.50 205 TRP A C 1
ATOM 1589 O O . TRP A 1 205 ? -6.284 -21.943 9.162 1.00 82.50 205 TRP A O 1
ATOM 1599 N N . VAL A 1 206 ? -6.200 -19.715 8.867 1.00 79.00 206 VAL A N 1
ATOM 1600 C CA . VAL A 1 206 ? -7.644 -19.504 8.736 1.00 79.00 206 VAL A CA 1
ATOM 1601 C C . VAL A 1 206 ? -7.896 -18.521 7.599 1.00 79.00 206 VAL A C 1
ATOM 1603 O O . VAL A 1 206 ? -7.416 -17.396 7.638 1.00 79.00 206 VAL A O 1
ATOM 1606 N N . THR A 1 207 ? -8.665 -18.926 6.590 1.00 71.62 207 THR A N 1
ATOM 1607 C CA . THR A 1 207 ? -9.109 -18.041 5.505 1.00 71.62 207 THR A CA 1
ATOM 1608 C C . THR A 1 207 ? -10.632 -18.024 5.485 1.00 71.62 207 THR A C 1
ATOM 1610 O O . THR A 1 207 ? -11.281 -19.032 5.217 1.00 71.62 207 THR A O 1
ATOM 1613 N N . ILE A 1 208 ? -11.216 -16.882 5.843 1.00 76.25 208 ILE A N 1
ATOM 1614 C CA . ILE A 1 208 ? -12.664 -16.654 5.808 1.00 76.25 208 ILE A CA 1
ATOM 1615 C C . ILE A 1 208 ? -12.890 -15.447 4.901 1.00 76.25 208 ILE A C 1
ATOM 1617 O O . ILE A 1 208 ? -12.165 -14.459 4.998 1.00 76.25 208 ILE A O 1
ATOM 1621 N N . SER A 1 209 ? -13.861 -15.540 3.992 1.00 76.19 209 SER A N 1
ATOM 1622 C CA . SER A 1 209 ? -14.171 -14.449 3.064 1.00 76.19 209 SER A CA 1
ATOM 1623 C C . SER A 1 209 ? -14.654 -13.204 3.816 1.00 76.19 209 SER A C 1
ATOM 1625 O O . SER A 1 209 ? -15.531 -13.308 4.678 1.00 76.19 209 SER A O 1
ATOM 1627 N N . GLY A 1 210 ? -14.132 -12.027 3.450 1.00 73.44 210 GLY A N 1
ATOM 1628 C CA . GLY A 1 210 ? -14.563 -10.731 3.998 1.00 73.44 210 GLY A CA 1
ATOM 1629 C C . GLY A 1 210 ? -16.068 -10.499 3.849 1.00 73.44 210 GLY A C 1
ATOM 1630 O O . GLY A 1 210 ? -16.707 -10.022 4.779 1.00 73.44 210 GLY A O 1
ATOM 1631 N N . SER A 1 211 ? -16.663 -11.017 2.767 1.00 76.25 211 SER A N 1
ATOM 1632 C CA . SER A 1 211 ? -18.114 -10.989 2.519 1.00 76.25 211 SER A CA 1
ATOM 1633 C C . SER A 1 211 ? -18.971 -11.643 3.614 1.00 76.25 211 SER A C 1
ATOM 1635 O O . SER A 1 211 ? -20.163 -11.366 3.703 1.00 76.25 211 SER A O 1
ATOM 1637 N N . ILE A 1 212 ? -18.386 -12.509 4.449 1.00 82.75 212 ILE A N 1
ATOM 1638 C CA . ILE A 1 212 ? -19.051 -13.129 5.605 1.00 82.75 212 ILE A CA 1
ATOM 1639 C C . ILE A 1 212 ? -18.688 -12.381 6.890 1.00 82.75 212 ILE A C 1
ATOM 1641 O O . ILE A 1 212 ? -19.543 -12.154 7.746 1.00 82.75 212 ILE A O 1
ATOM 1645 N N . VAL A 1 213 ? -17.414 -12.013 7.036 1.00 78.06 213 VAL A N 1
ATOM 1646 C CA . VAL A 1 213 ? -16.887 -11.389 8.255 1.00 78.06 213 VAL A CA 1
ATOM 1647 C C . VAL A 1 213 ? -17.459 -9.983 8.449 1.00 78.06 213 VAL A C 1
ATOM 1649 O O . VAL A 1 213 ? -17.905 -9.661 9.548 1.00 78.06 213 VAL A O 1
ATOM 1652 N N . GLU A 1 214 ? -17.507 -9.167 7.397 1.00 75.62 214 GLU A N 1
ATOM 1653 C CA . GLU A 1 214 ? -17.951 -7.770 7.469 1.00 75.62 214 GLU A CA 1
ATOM 1654 C C . GLU A 1 214 ? -19.432 -7.639 7.884 1.00 75.62 214 GLU A C 1
ATOM 1656 O O . GLU A 1 214 ? -19.705 -6.914 8.848 1.00 75.62 214 GLU A O 1
ATOM 1661 N N . PRO A 1 215 ? -20.398 -8.384 7.297 1.00 83.56 215 PRO A N 1
ATOM 1662 C CA . PRO A 1 215 ? -21.782 -8.350 7.772 1.00 83.56 215 PRO A CA 1
ATOM 1663 C C . PRO A 1 215 ? -21.954 -8.844 9.212 1.00 83.56 215 PRO A C 1
ATOM 1665 O O . PRO A 1 215 ? -22.810 -8.332 9.932 1.00 83.56 215 PRO A O 1
ATOM 1668 N N . LEU A 1 216 ? -21.154 -9.821 9.658 1.00 81.00 216 LEU A N 1
ATOM 1669 C CA . LEU A 1 216 ? -21.200 -10.310 11.041 1.00 81.00 216 LEU A CA 1
ATOM 1670 C C . LEU A 1 216 ? -20.699 -9.260 12.037 1.00 81.00 216 LEU A C 1
ATOM 1672 O O . LEU A 1 216 ? -21.302 -9.100 13.101 1.00 81.00 216 LEU A O 1
ATOM 1676 N N . ILE A 1 217 ? -19.644 -8.516 11.691 1.00 78.19 217 ILE A N 1
ATOM 1677 C CA . ILE A 1 217 ? -19.178 -7.382 12.496 1.00 78.19 217 ILE A CA 1
ATOM 1678 C C . ILE A 1 217 ? -20.291 -6.334 12.586 1.00 78.19 217 ILE A C 1
ATOM 1680 O O . ILE A 1 217 ? -20.679 -5.962 13.695 1.00 78.19 217 ILE A O 1
ATOM 1684 N N . ALA A 1 218 ? -20.881 -5.931 11.458 1.00 76.31 218 ALA A N 1
ATOM 1685 C CA . ALA A 1 218 ? -21.984 -4.971 11.443 1.00 76.31 218 ALA A CA 1
ATOM 1686 C C . ALA A 1 218 ? -23.187 -5.445 12.284 1.00 76.31 218 ALA A C 1
ATOM 1688 O O . ALA A 1 218 ? -23.721 -4.686 13.096 1.00 76.31 218 ALA A O 1
ATOM 1689 N N . ALA A 1 219 ? -23.573 -6.719 12.165 1.00 82.81 219 ALA A N 1
ATOM 1690 C CA . ALA A 1 219 ? -24.642 -7.317 12.962 1.00 82.81 219 ALA A CA 1
ATOM 1691 C C . ALA A 1 219 ? -24.329 -7.305 14.467 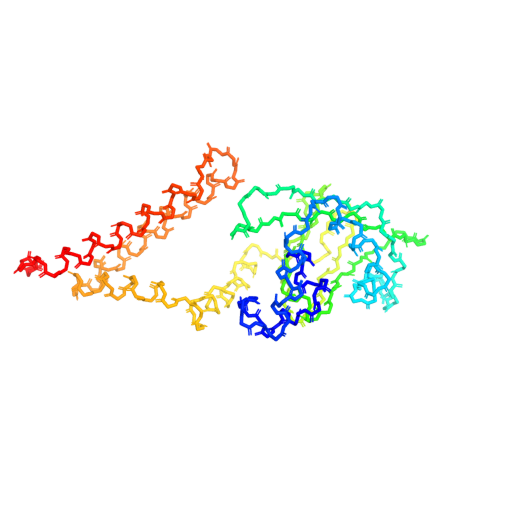1.00 82.81 219 ALA A C 1
ATOM 1693 O O . ALA A 1 219 ? -25.229 -7.062 15.272 1.00 82.81 219 ALA A O 1
ATOM 1694 N N . SER A 1 220 ? -23.067 -7.512 14.859 1.00 76.62 220 SER A N 1
ATOM 1695 C CA . SER A 1 220 ? -22.651 -7.439 16.265 1.00 76.62 220 SER A CA 1
ATOM 1696 C C . SER A 1 220 ? -22.783 -6.022 16.839 1.00 76.62 220 SER A C 1
ATOM 1698 O O . SER A 1 220 ? -23.253 -5.863 17.964 1.00 76.62 220 SER A O 1
ATOM 1700 N N . ILE A 1 221 ? -22.475 -4.987 16.048 1.00 75.25 221 ILE A N 1
ATOM 1701 C CA . ILE A 1 221 ? -22.645 -3.580 16.441 1.00 75.25 221 ILE A CA 1
ATOM 1702 C C . ILE A 1 221 ? -24.132 -3.250 16.601 1.00 75.25 221 ILE A C 1
ATOM 1704 O O . ILE A 1 221 ? -24.527 -2.664 17.608 1.00 75.25 221 ILE A O 1
ATOM 1708 N N . VAL A 1 222 ? -24.972 -3.667 15.646 1.00 80.44 222 VAL A N 1
ATOM 1709 C CA . VAL A 1 222 ? -26.432 -3.493 15.730 1.00 80.44 222 VAL A CA 1
ATOM 1710 C C . VAL A 1 222 ? -26.989 -4.196 16.964 1.00 80.44 222 VAL A C 1
ATOM 1712 O O . VAL A 1 222 ? -27.795 -3.613 17.684 1.00 80.44 222 VAL A O 1
ATOM 1715 N N . PHE A 1 223 ? -26.540 -5.419 17.247 1.00 81.44 223 PHE A N 1
ATOM 1716 C CA . PHE A 1 223 ? -26.946 -6.154 18.441 1.00 81.44 223 PHE A CA 1
ATOM 1717 C C . PHE A 1 223 ? -26.600 -5.390 19.727 1.00 81.44 223 PHE A C 1
ATOM 1719 O O . PHE A 1 223 ? -27.480 -5.189 20.561 1.00 81.44 223 PHE A O 1
ATOM 1726 N N . VAL A 1 224 ? -25.364 -4.893 19.856 1.00 74.81 224 VAL A N 1
ATOM 1727 C CA . VAL A 1 224 ? -24.928 -4.076 21.004 1.00 74.81 224 VAL A CA 1
ATOM 1728 C C . VAL A 1 224 ? -25.737 -2.777 21.115 1.00 74.81 224 VAL A C 1
ATOM 1730 O O . VAL A 1 224 ? -26.094 -2.355 22.215 1.00 74.81 224 VAL A O 1
ATOM 1733 N N . ALA A 1 225 ? -26.067 -2.131 19.996 1.00 72.81 225 ALA A N 1
ATOM 1734 C CA . ALA A 1 225 ? -26.891 -0.922 19.988 1.00 72.81 225 ALA A CA 1
ATOM 1735 C C . ALA A 1 225 ? -28.338 -1.201 20.437 1.00 72.81 225 ALA A C 1
ATOM 1737 O O . ALA A 1 225 ? -28.902 -0.444 21.226 1.00 72.81 225 ALA A O 1
ATOM 1738 N N . VAL A 1 226 ? -28.931 -2.306 19.981 1.00 82.69 226 VAL A N 1
ATOM 1739 C CA . VAL A 1 226 ? -30.260 -2.760 20.417 1.00 82.69 226 VAL A CA 1
ATOM 1740 C C . VAL A 1 226 ? -30.236 -3.097 21.908 1.00 82.69 226 VAL A C 1
ATOM 1742 O O . VAL A 1 226 ? -31.098 -2.633 22.653 1.00 82.69 226 VAL A O 1
ATOM 1745 N N . GLU A 1 227 ? -29.233 -3.839 22.375 1.00 78.62 227 GLU A N 1
ATOM 1746 C CA . GLU A 1 227 ? -29.079 -4.161 23.795 1.00 78.62 227 GLU A CA 1
ATOM 1747 C C . GLU A 1 227 ? -28.993 -2.891 24.654 1.00 78.62 227 GLU A C 1
ATOM 1749 O O . GLU A 1 227 ? -29.697 -2.788 25.655 1.00 78.62 227 GLU A O 1
ATOM 1754 N N . ASN A 1 228 ? -28.231 -1.883 24.221 1.00 71.81 228 ASN A N 1
ATOM 1755 C CA . ASN A 1 228 ? -28.150 -0.578 24.881 1.00 71.81 228 ASN A CA 1
ATOM 1756 C C . ASN A 1 228 ? -29.508 0.132 25.022 1.00 71.81 228 ASN A C 1
ATOM 1758 O O . ASN A 1 228 ? -29.782 0.748 26.050 1.00 71.81 228 ASN A O 1
ATOM 1762 N N . ILE A 1 229 ? -30.362 0.064 23.997 1.00 78.19 229 ILE A N 1
ATOM 1763 C CA . ILE A 1 229 ? -31.668 0.741 23.991 1.00 78.19 229 ILE A CA 1
ATOM 1764 C C . ILE A 1 229 ? -32.684 0.004 24.875 1.00 78.19 229 ILE A C 1
ATOM 1766 O O . ILE A 1 229 ? -33.476 0.638 25.577 1.00 78.19 229 ILE A O 1
ATOM 1770 N N . PHE A 1 230 ? -32.687 -1.331 24.837 1.00 78.31 230 PHE A N 1
ATOM 1771 C CA . PHE A 1 230 ? -33.721 -2.146 25.483 1.00 78.31 230 PHE A CA 1
ATOM 1772 C C . PHE A 1 230 ? -33.321 -2.693 26.860 1.00 78.31 230 PHE A C 1
ATOM 1774 O O . PHE A 1 230 ? -34.194 -3.094 27.637 1.00 78.31 230 PHE A O 1
ATOM 1781 N N . SER A 1 231 ? -32.035 -2.685 27.214 1.00 66.06 231 SER A N 1
ATOM 1782 C CA . SER A 1 231 ? -31.574 -3.102 28.535 1.00 66.06 231 SER A CA 1
ATOM 1783 C C . SER A 1 231 ? -31.770 -1.981 29.558 1.00 66.06 231 SER A C 1
ATOM 1785 O O . SER A 1 231 ? -30.901 -1.154 29.806 1.00 66.06 231 SER A O 1
ATOM 1787 N N . GLN A 1 232 ? -32.926 -1.969 30.227 1.00 57.62 232 GLN A N 1
ATOM 1788 C CA . GLN A 1 232 ? -33.181 -1.065 31.361 1.00 57.62 232 GLN A CA 1
ATOM 1789 C C . GLN A 1 232 ? -32.511 -1.503 32.677 1.00 57.62 232 GLN A C 1
ATOM 1791 O O . GLN A 1 232 ? -32.775 -0.926 33.736 1.00 57.62 232 GLN A O 1
ATOM 1796 N N . LYS A 1 233 ? -31.657 -2.533 32.663 1.00 60.44 233 LYS A N 1
ATOM 1797 C CA . LYS A 1 233 ? -30.976 -3.021 33.866 1.00 60.44 233 LYS A CA 1
ATOM 1798 C C . LYS A 1 233 ? -29.580 -3.536 33.557 1.00 60.44 233 LYS A C 1
ATOM 1800 O O . LYS A 1 233 ? -29.409 -4.719 33.302 1.00 60.44 233 LYS A O 1
ATOM 1805 N N . LEU A 1 234 ? -28.588 -2.681 33.779 1.00 51.12 234 LEU A N 1
ATOM 1806 C CA . LEU A 1 234 ? -27.309 -3.094 34.362 1.00 51.12 234 LEU A CA 1
ATOM 1807 C C . LEU A 1 234 ? -26.688 -1.952 35.178 1.00 51.12 234 LEU A C 1
ATOM 1809 O O . LEU A 1 234 ? -25.512 -1.627 35.090 1.00 51.12 234 LEU A O 1
ATOM 1813 N N . HIS A 1 235 ? -27.493 -1.394 36.087 1.00 46.69 235 HIS A N 1
ATOM 1814 C CA . HIS A 1 235 ? -26.941 -0.880 37.335 1.00 46.69 235 HIS A CA 1
ATOM 1815 C C . HIS A 1 235 ? -26.549 -2.072 38.215 1.00 46.69 235 HIS A C 1
ATOM 1817 O O . HIS A 1 235 ? -27.355 -2.567 39.004 1.00 46.69 235 HIS A O 1
ATOM 1823 N N . ARG A 1 236 ? -25.300 -2.514 38.092 1.00 40.22 236 ARG A N 1
ATOM 1824 C CA . ARG A 1 236 ? -24.391 -2.515 39.240 1.00 40.22 236 ARG A CA 1
ATOM 1825 C C . ARG A 1 236 ? -22.961 -2.682 38.794 1.00 40.22 236 ARG A C 1
ATOM 1827 O O . ARG A 1 236 ? -22.433 -3.806 38.650 1.00 40.22 236 ARG A O 1
#

Foldseek 3Di:
DVLCVLLLFQQLPDPDLCPDPSVVSSVVLLPDFFVVNQVSCVVCVVVQQVQKAKDFPPDRDGFDKDWPGWGWDDDPDSVDDTDIDTDIDGDDPDFGWMKIWGAQSVAKDFDWDPDEPAADTDIDHRRDIDATAGPHHGPDDDDPVNVVVVCPVVVVVCCVPPNVVVVVLLVLLCLVDVDPVVSVVVVVVVVVVVVVVVVCVVVVVDDDDPVVVVVVVVVVSVVSNVCSVPVPDDDD

Secondary structure (DSSP, 8-state):
-HHHHHTT--TTT-S-GGGSTTHHHHHHHHTS-HHHHHHHHHHHHHHHGGGEEEEEET--PBPPEEEEEEEEPP-S-TTSPPPEEEEEEE--SS--EEEEEE-GGG--EEEE--SSTB--EEEE-TTPPPPPEETTEESS---HHHHHHHHHHHHHHHHTTT-HHHHHHHHHHHHH---HHHHHHHHHHHHHHHHHHHHHHHTTS----HHHHHHHHHHHHHHHHHHHHH------

Radius of gyration: 22.27 Å; chains: 1; bounding box: 62×36×61 Å

Sequence (236 aa):
MAEAVLAEIDLSETTDTNESARVEEYDRLRALEAQALAEAVRVFWPSLQTRLHLWAVPEHQDLSLRLAEVRVIGEENQDLPRFSILRITGSLASPSAVSFAWDSELGNLVLRQQGVENGLTEYLSDGQRSSAMNGQGALEKRSAWGELVSYVPVGFDHIIPKGLDHILFVLGLFFLTLRVSALLWQISAFTLAHTVTLAAGAMGWVTISGSIVEPLIAASIVFVAVENIFSQKLHR